Protein AF-A0A7X6VIM0-F1 (afdb_monomer)

Sequence (227 aa):
MAKSKYPDLKTALLSNIEVDPNTGCWNWQKSVVQNKGYGRLTFKKKEYHVHRLSYELFRGEIKDGLFVCHKCNNPRCCNPDHLYLGTHYDNMQDRKRSGGYDKNPKEKLNPAICKGIRELNKLGKSVKEINGITGFGKTTINRVLKNERYPDKNFVWKKSRADNLTENQVTKIRELHDAGHQNHEICRIMGIKARRVADILKNINYKDSDYDVTWIPEPGKSAARSK

Foldseek 3Di:
DDDWPDPDPVCQLQVQFDQDPVQRFGFGRDDADPPQRFDWDATPNDIDGSQQSLCCVPVNDDDPQWDWDACSPHRRGNDNVRTDTDHPVVVVVVCVVVVVPPPDVCVLDHLVLLVVLCVCVVVVDDLVVSCVVNVDDSVVSVCSLVCVPNRDPPDDDDDDPVPDDDPVLLVVLLVCVVVPDDLVVSCVVSVDDSVVSVCSLCCNPPHDPPRDNPDDDDPPCDPDPDD

Nearest PDB structures (foldseek):
  1u3e-assembly1_M  TM=5.014E-01  e=3.172E-03  Okubovirus SPO1
  1mdm-assembly1_A  TM=3.933E-01  e=1.927E-01  Homo sapiens
  3iuo-assembly1_B  TM=4.248E-01  e=7.157E-01  Porphyromonas gingivalis
  5yi3-assembly1_A  TM=4.467E-01  e=4.046E-01  Lactococcus lactis subsp. lactis Il1403
  5yhz-assembly1_A-2  TM=4.480E-01  e=1.067E+00  Lactococcus lactis subsp. lactis Il1403

pLDDT: mean 80.27, std 16.14, range [35.75, 97.5]

Secondary structure (DSSP, 8-state):
----SSSSHHHHHHTTEEE-TTT--EEE-S-B-TTT--BEEEETTEEEEHHHHHHHHHT----TT-EEEETT--TTB--GGGEEEE-HHHHHHHHHHTT-S-S-HHHHS-HHHHHHHHHHHHTT--HHHHHHHH---HHHHHHHHTT-SS--TT--PPPPTTT---HHHHHHHHHHHHTT--HHHHHHHHT--HHHHHHHHTTSSS--TT------PPTT-------

Solvent-accessible surface area (backbone atoms only — not comparable to full-atom values): 13988 Å² total; per-residue (Å²): 128,91,74,59,96,43,97,45,70,68,57,52,52,64,79,39,50,47,73,39,88,88,77,65,36,28,32,49,72,67,55,51,44,94,88,68,50,34,26,48,45,76,55,88,93,41,78,42,50,40,46,54,50,31,31,43,76,73,78,37,85,80,59,88,83,54,39,80,41,59,78,75,78,46,55,33,38,34,35,55,86,44,45,45,81,31,44,69,64,51,54,53,49,51,37,58,73,73,56,69,57,80,62,61,69,62,75,75,56,38,67,69,57,48,48,49,55,48,50,44,45,72,74,67,47,48,70,68,55,49,24,74,74,68,73,47,55,64,69,60,52,50,37,39,73,70,43,76,42,77,63,57,93,84,66,74,89,73,78,60,84,90,75,63,77,50,70,70,57,52,52,49,54,50,54,43,42,76,74,65,49,52,70,70,53,52,23,65,76,69,75,44,60,60,71,58,56,53,32,40,56,58,44,70,53,76,75,56,94,86,63,79,68,83,66,72,82,68,92,82,74,69,82,75,80,78,128

Structure (mmCIF, N/CA/C/O backbone):
data_AF-A0A7X6VIM0-F1
#
_entry.id   AF-A0A7X6VIM0-F1
#
loop_
_atom_site.group_PDB
_atom_site.id
_atom_site.type_symbol
_atom_site.label_atom_id
_atom_site.label_alt_id
_atom_site.label_comp_i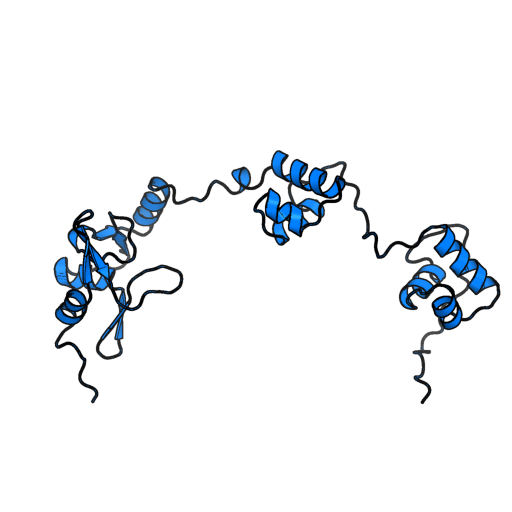d
_atom_site.label_asym_id
_atom_site.label_entity_id
_atom_site.label_seq_id
_atom_site.pdbx_PDB_ins_code
_atom_site.Cartn_x
_atom_site.Cartn_y
_atom_site.Cartn_z
_atom_site.occupancy
_atom_site.B_iso_or_equiv
_atom_site.auth_seq_id
_atom_site.auth_comp_id
_atom_site.auth_asym_id
_atom_site.auth_atom_id
_atom_site.pdbx_PDB_model_num
ATOM 1 N N . MET A 1 1 ? 1.754 -16.677 40.508 1.00 49.00 1 MET A N 1
ATOM 2 C CA . MET A 1 1 ? 0.988 -16.259 39.308 1.00 49.00 1 MET A CA 1
ATOM 3 C C . MET A 1 1 ? 1.097 -14.747 39.175 1.00 49.00 1 MET A C 1
ATOM 5 O O . MET A 1 1 ? 0.809 -14.067 40.151 1.00 49.00 1 MET A O 1
ATOM 9 N N . ALA A 1 2 ? 1.566 -14.211 38.043 1.00 54.97 2 ALA A N 1
ATOM 10 C CA . ALA A 1 2 ? 1.683 -12.760 37.871 1.00 54.97 2 ALA A CA 1
ATOM 11 C C . ALA A 1 2 ? 0.292 -12.113 37.989 1.00 54.97 2 ALA A C 1
ATOM 13 O O . ALA A 1 2 ? -0.599 -12.403 37.187 1.00 54.97 2 ALA A O 1
ATOM 14 N N . LYS A 1 3 ? 0.090 -11.295 39.027 1.00 61.38 3 LYS A N 1
ATOM 15 C CA . LYS A 1 3 ? -1.151 -10.540 39.221 1.00 61.38 3 LYS A CA 1
ATOM 16 C C . LYS A 1 3 ? -1.285 -9.548 38.060 1.00 61.38 3 LYS A C 1
ATOM 18 O O . LYS A 1 3 ? -0.318 -8.886 37.692 1.00 61.38 3 LYS A O 1
ATOM 23 N N . SER A 1 4 ? -2.467 -9.487 37.450 1.00 70.81 4 SER A N 1
ATOM 24 C CA . SER A 1 4 ? -2.778 -8.461 36.448 1.00 70.81 4 SER A CA 1
ATOM 25 C C . SER A 1 4 ? -2.575 -7.073 37.066 1.00 70.81 4 SER A C 1
ATOM 27 O O . SER A 1 4 ? -2.996 -6.858 38.199 1.00 70.81 4 SER A O 1
ATOM 29 N N . LYS A 1 5 ? -1.959 -6.137 36.327 1.00 82.62 5 LYS A N 1
ATOM 30 C CA . LYS A 1 5 ? -1.752 -4.740 36.766 1.00 82.62 5 LYS A CA 1
ATOM 31 C C . LYS A 1 5 ? -3.065 -4.044 37.149 1.00 82.62 5 LYS A C 1
ATOM 33 O O . LYS A 1 5 ? -3.062 -3.146 37.981 1.00 82.62 5 LYS A O 1
ATOM 38 N N . TYR A 1 6 ? -4.164 -4.454 36.524 1.00 88.06 6 T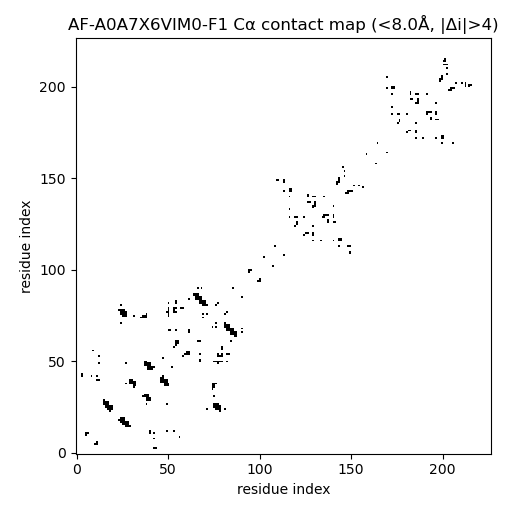YR A N 1
ATOM 39 C CA . TYR A 1 6 ? -5.496 -3.900 36.738 1.00 88.06 6 TYR A CA 1
ATOM 40 C C . TYR A 1 6 ? -6.415 -4.955 37.371 1.00 88.06 6 TYR A C 1
ATOM 42 O O . TYR A 1 6 ? -6.282 -6.138 37.021 1.00 88.06 6 TYR A O 1
ATOM 50 N N . PRO A 1 7 ? -7.343 -4.546 38.258 1.00 90.69 7 PRO A N 1
ATOM 51 C CA . PRO A 1 7 ? -8.269 -5.457 38.934 1.00 90.69 7 PRO A CA 1
ATOM 52 C C . PRO A 1 7 ? -9.251 -6.112 37.952 1.00 90.69 7 PRO A C 1
ATOM 54 O O . PRO A 1 7 ? -9.489 -7.319 38.024 1.00 90.69 7 PRO A O 1
ATOM 57 N N . ASP A 1 8 ? -9.733 -5.350 36.970 1.00 93.12 8 ASP A N 1
ATOM 58 C CA . ASP A 1 8 ? -10.668 -5.798 35.940 1.00 93.12 8 ASP A CA 1
ATOM 59 C C . ASP A 1 8 ? -10.410 -5.117 34.579 1.00 93.12 8 ASP A C 1
ATOM 61 O O . ASP A 1 8 ? -9.550 -4.239 34.436 1.00 93.12 8 ASP A O 1
ATOM 65 N N . LEU A 1 9 ? -11.143 -5.566 33.553 1.00 93.56 9 LEU A N 1
ATOM 66 C CA . LEU A 1 9 ? -11.038 -5.060 32.181 1.00 93.56 9 LEU A CA 1
ATOM 67 C C . LEU A 1 9 ? -11.507 -3.607 32.042 1.00 93.56 9 LEU A C 1
ATOM 69 O O . LEU A 1 9 ? -10.943 -2.870 31.234 1.00 93.56 9 LEU A O 1
ATOM 73 N N . LYS A 1 10 ? -12.508 -3.184 32.821 1.00 94.44 10 LYS A N 1
ATOM 74 C CA . LYS A 1 10 ? -13.059 -1.827 32.766 1.00 94.44 10 LYS A CA 1
ATOM 75 C C . LYS A 1 10 ? -12.051 -0.823 33.310 1.00 94.44 10 LYS A C 1
ATOM 77 O O . LYS A 1 10 ? -11.802 0.186 32.657 1.00 94.44 10 LYS A O 1
ATOM 82 N N . THR A 1 11 ? -11.396 -1.126 34.432 1.00 94.31 11 THR A N 1
ATOM 83 C CA . THR A 1 11 ? -10.273 -0.318 34.928 1.00 94.31 11 THR A CA 1
ATOM 84 C C . THR A 1 11 ? -9.118 -0.314 33.927 1.00 94.31 11 THR A C 1
ATOM 86 O O . THR A 1 11 ? -8.586 0.745 33.609 1.00 94.31 11 THR A O 1
ATOM 89 N N . ALA A 1 12 ? -8.754 -1.474 33.369 1.00 93.56 12 ALA A N 1
ATOM 90 C CA . ALA A 1 12 ? -7.679 -1.560 32.378 1.00 93.56 12 ALA A CA 1
ATOM 91 C C . ALA A 1 12 ? -7.945 -0.704 31.127 1.00 93.56 12 ALA A C 1
ATOM 93 O O . ALA A 1 12 ? -7.009 -0.133 30.567 1.00 93.56 12 ALA A O 1
ATOM 94 N N . LEU A 1 13 ? -9.204 -0.602 30.698 1.00 94.69 13 LEU A N 1
ATOM 95 C CA . LEU A 1 13 ? -9.628 0.258 29.601 1.00 94.69 13 LEU A CA 1
ATOM 96 C C . LEU A 1 13 ? -9.550 1.742 29.998 1.00 94.69 13 LEU A C 1
ATOM 98 O O . LEU A 1 13 ? -8.815 2.510 29.382 1.00 94.69 13 LEU A O 1
ATOM 102 N N . LEU A 1 14 ? -10.266 2.139 31.051 1.00 94.88 14 LEU A N 1
ATOM 103 C CA . LEU A 1 14 ? -10.436 3.548 31.424 1.00 94.88 14 LEU A CA 1
ATOM 104 C C . LEU A 1 14 ? -9.150 4.210 31.938 1.00 94.88 14 LEU A C 1
ATOM 106 O O . LEU A 1 14 ? -8.952 5.400 31.732 1.00 94.88 14 LEU A O 1
ATOM 110 N N . SER A 1 15 ? -8.230 3.462 32.552 1.00 95.31 15 SER A N 1
ATOM 111 C CA . SER A 1 15 ? -6.949 4.017 33.018 1.00 95.31 15 SER A CA 1
ATOM 112 C C . SER A 1 15 ? -5.949 4.326 31.896 1.00 95.31 15 SER A C 1
ATOM 114 O O . SER A 1 15 ? -4.833 4.756 32.178 1.00 95.31 15 SER A O 1
ATOM 116 N N . ASN A 1 16 ? -6.285 4.041 30.637 1.00 95.44 16 ASN A N 1
ATOM 117 C CA . ASN A 1 16 ? -5.369 4.146 29.501 1.00 95.44 16 ASN A CA 1
ATOM 118 C C . ASN A 1 16 ? -5.975 4.919 28.316 1.00 95.44 16 ASN A C 1
ATOM 120 O O . ASN A 1 16 ? -5.498 4.778 27.184 1.00 95.44 16 ASN A O 1
ATOM 124 N N . ILE A 1 17 ? -7.015 5.716 28.571 1.00 96.88 17 ILE A N 1
ATOM 125 C CA . ILE A 1 17 ? -7.613 6.614 27.583 1.00 96.88 17 ILE A CA 1
ATOM 126 C C . ILE A 1 17 ? -7.252 8.068 27.871 1.00 96.88 17 ILE A C 1
ATOM 128 O O . ILE A 1 17 ? -7.025 8.458 29.012 1.00 96.88 17 ILE A O 1
ATOM 132 N N . GLU A 1 18 ? -7.255 8.865 26.815 1.00 96.75 18 GLU A N 1
ATOM 133 C CA . GLU A 1 18 ? -7.238 10.323 26.867 1.00 96.75 18 GLU A CA 1
ATOM 134 C C . GLU A 1 18 ? -8.495 10.827 26.158 1.00 96.75 18 GLU A C 1
ATOM 136 O O . GLU A 1 18 ? -8.793 10.383 25.045 1.00 96.75 18 GLU A O 1
ATOM 141 N N . VAL A 1 19 ? -9.252 11.711 26.803 1.00 96.69 19 VAL A N 1
ATOM 142 C CA . VAL A 1 19 ? -10.472 12.272 26.215 1.00 96.69 19 VAL A CA 1
ATOM 143 C C . VAL A 1 19 ? -10.104 13.513 25.414 1.00 96.69 19 VAL A C 1
ATOM 145 O O . VAL A 1 19 ? -9.590 14.477 25.970 1.00 96.69 19 VAL A O 1
ATOM 148 N N . ASP A 1 20 ? -10.380 13.490 24.112 1.00 93.56 20 ASP A N 1
ATOM 149 C CA . ASP A 1 20 ? -10.242 14.665 23.253 1.00 93.56 20 ASP A CA 1
ATOM 150 C C . ASP A 1 20 ? -11.444 15.602 23.469 1.00 93.56 20 ASP A C 1
ATOM 152 O O . ASP A 1 20 ? -12.574 15.200 23.171 1.00 93.56 20 ASP A O 1
ATOM 156 N N . PRO A 1 21 ? -11.240 16.837 23.964 1.00 91.75 21 PRO A N 1
ATOM 157 C CA . PRO A 1 21 ? -12.330 17.762 24.264 1.00 91.75 21 PRO A CA 1
ATOM 158 C C . PRO A 1 21 ? -13.057 18.275 23.013 1.00 91.75 21 PRO A C 1
ATOM 160 O O . PRO A 1 21 ? -14.215 18.668 23.114 1.00 91.75 21 PRO A O 1
ATOM 163 N N . ASN A 1 22 ? -12.417 18.260 21.839 1.00 90.62 22 ASN A N 1
ATOM 164 C CA . ASN A 1 22 ? -13.021 18.768 20.606 1.00 90.62 22 ASN A CA 1
ATOM 165 C C . ASN A 1 22 ? -13.922 17.727 19.947 1.00 90.62 22 ASN A C 1
ATOM 167 O O . ASN A 1 22 ? -14.969 18.056 19.395 1.00 90.62 22 ASN A O 1
ATOM 171 N N . THR A 1 23 ? -13.494 16.464 19.970 1.00 91.94 23 THR A N 1
ATOM 172 C CA . THR A 1 23 ? -14.216 15.383 19.290 1.00 91.94 23 THR A CA 1
ATOM 173 C C . THR A 1 23 ? -15.036 14.520 20.237 1.00 91.94 23 THR A C 1
ATOM 175 O O . THR A 1 23 ? -15.902 13.794 19.764 1.00 91.94 23 THR A O 1
ATOM 178 N N . GLY A 1 24 ? -14.754 14.535 21.543 1.00 94.31 24 GLY A N 1
ATOM 179 C CA . GLY A 1 24 ? -15.308 13.599 22.526 1.00 94.31 24 GLY A CA 1
ATOM 180 C C . GLY A 1 24 ? -14.722 12.183 22.427 1.00 94.31 24 GLY A C 1
ATOM 181 O O . GLY A 1 24 ? -15.216 11.255 23.072 1.00 94.31 24 GLY A O 1
ATOM 182 N N . CYS A 1 25 ? -13.694 11.959 21.599 1.00 95.31 25 CYS A N 1
ATOM 183 C CA . CYS A 1 25 ? -13.092 10.637 21.440 1.00 95.31 25 CYS A CA 1
ATOM 184 C C . CYS A 1 25 ? -12.347 10.206 22.704 1.00 95.31 25 CYS A C 1
ATOM 186 O O . CYS A 1 25 ? -11.562 10.963 23.264 1.00 95.31 25 CYS A O 1
ATOM 188 N N . TRP A 1 26 ? -12.523 8.945 23.100 1.00 97.50 26 TRP A N 1
ATOM 189 C CA . TRP A 1 26 ? -11.693 8.310 24.126 1.00 97.50 26 TRP A CA 1
ATOM 190 C C . TRP A 1 26 ? -10.527 7.616 23.433 1.00 97.50 26 TRP A C 1
ATOM 192 O O . TRP A 1 26 ? -10.650 6.475 22.977 1.00 97.50 26 TRP A O 1
ATOM 202 N N . ASN A 1 27 ? -9.421 8.333 23.276 1.00 96.31 27 ASN A N 1
ATOM 203 C CA . ASN A 1 27 ? -8.256 7.888 22.526 1.00 96.31 27 ASN A CA 1
ATOM 204 C C . ASN A 1 27 ? -7.411 6.921 23.351 1.00 96.31 27 ASN A C 1
ATOM 206 O O . ASN A 1 27 ? -6.880 7.283 24.398 1.00 96.31 27 ASN A O 1
ATOM 210 N N . TRP A 1 28 ? -7.257 5.693 22.857 1.00 97.12 28 TRP A N 1
ATOM 211 C CA . TRP A 1 28 ? -6.388 4.688 23.462 1.00 97.12 28 TRP A CA 1
ATOM 212 C C . TRP A 1 28 ? -4.907 5.087 23.402 1.00 97.12 28 TRP A C 1
ATOM 214 O O . TRP A 1 28 ? -4.380 5.343 22.319 1.00 97.12 28 TRP A O 1
ATOM 224 N N . GLN A 1 29 ? -4.227 5.053 24.553 1.00 95.75 29 GLN A N 1
ATOM 225 C CA . GLN A 1 29 ? -2.847 5.540 24.720 1.00 95.75 29 GLN A CA 1
ATOM 226 C C . GLN A 1 29 ? -1.780 4.436 24.768 1.00 95.75 29 GLN A C 1
ATOM 228 O O . GLN A 1 29 ? -0.599 4.709 24.992 1.00 95.75 29 GLN A O 1
ATOM 233 N N . LYS A 1 30 ? -2.167 3.163 24.624 1.00 93.38 30 LYS A N 1
ATOM 234 C CA . LYS A 1 30 ? -1.230 2.025 24.663 1.00 93.38 30 LYS A CA 1
ATOM 235 C C . LYS A 1 30 ? -1.064 1.398 23.281 1.00 93.38 30 LYS A C 1
ATOM 237 O O . LYS A 1 30 ? -1.177 2.069 22.259 1.00 93.38 30 LYS A O 1
ATOM 242 N N . SER A 1 31 ? -0.713 0.115 23.243 1.00 92.56 31 SER A N 1
ATOM 243 C CA . SER A 1 31 ? -0.369 -0.585 22.012 1.00 92.56 31 SER A CA 1
ATOM 244 C C . SER A 1 31 ? -1.515 -0.567 20.998 1.00 92.56 31 SER A C 1
ATOM 246 O O . SER A 1 31 ? -2.698 -0.650 21.338 1.00 92.56 31 SER A O 1
ATOM 248 N N . VAL A 1 32 ? -1.137 -0.473 19.726 1.00 93.06 32 VAL A N 1
ATOM 249 C CA . VAL A 1 32 ? -2.039 -0.496 18.571 1.00 93.06 32 VAL A CA 1
ATOM 250 C C . VAL A 1 32 ? -1.593 -1.567 17.576 1.00 93.06 32 VAL A C 1
ATOM 252 O O . VAL A 1 32 ? -0.436 -1.990 17.568 1.00 93.06 32 VAL A O 1
ATOM 255 N N . VAL A 1 33 ? -2.502 -2.019 16.714 1.00 90.25 33 VAL A N 1
ATOM 256 C CA . VAL A 1 33 ? -2.164 -2.872 15.565 1.00 90.25 33 VAL A CA 1
ATOM 257 C C . VAL A 1 33 ? -1.339 -2.049 14.566 1.00 90.25 33 VAL A C 1
ATOM 259 O O . VAL A 1 33 ? -1.866 -1.090 13.999 1.00 90.25 33 VAL A O 1
ATOM 262 N N . GLN A 1 34 ? -0.083 -2.446 14.313 1.00 74.50 34 GLN A N 1
ATOM 263 C CA . GLN A 1 34 ? 0.912 -1.682 13.531 1.00 74.50 34 GLN A CA 1
ATOM 264 C C . GLN A 1 34 ? 0.420 -1.186 12.155 1.00 74.50 34 GLN A C 1
ATOM 266 O O . GLN A 1 34 ? 0.828 -0.116 11.727 1.00 74.50 34 GLN A O 1
ATOM 271 N N . ASN A 1 35 ? -0.509 -1.897 11.504 1.00 75.12 35 ASN A N 1
ATOM 272 C CA . ASN A 1 35 ? -0.988 -1.558 10.153 1.00 75.12 35 ASN A CA 1
ATOM 273 C C . ASN A 1 35 ? -2.423 -1.017 10.091 1.00 75.12 35 ASN A C 1
ATOM 275 O O . ASN A 1 35 ? -2.905 -0.689 9.011 1.00 75.12 35 ASN A O 1
ATOM 279 N N . LYS A 1 36 ? -3.145 -0.989 11.215 1.00 80.31 36 LYS A N 1
ATOM 280 C CA . LYS A 1 36 ? -4.571 -0.612 11.236 1.00 80.31 36 LYS A CA 1
ATOM 281 C C . LYS A 1 36 ? -4.907 0.470 12.261 1.00 80.31 36 LYS A C 1
ATOM 283 O O . LYS A 1 36 ? -6.008 1.001 12.238 1.00 80.31 36 LYS A O 1
ATOM 288 N N . GLY A 1 37 ? -4.000 0.768 13.193 1.00 87.44 37 GLY A N 1
ATOM 289 C CA . GLY A 1 37 ? -4.203 1.796 14.217 1.00 87.44 37 GLY A CA 1
ATOM 290 C C . GLY A 1 37 ? -5.174 1.417 15.342 1.00 87.44 37 GLY A C 1
ATOM 291 O O . GLY A 1 37 ? -5.268 2.160 16.315 1.00 87.44 37 GLY A O 1
ATOM 292 N N . TYR A 1 38 ? -5.853 0.265 15.262 1.00 90.50 38 TYR A N 1
ATOM 293 C CA . TYR A 1 38 ? -6.771 -0.195 16.308 1.00 90.50 38 TYR A CA 1
ATOM 294 C C . TYR A 1 38 ? -6.047 -0.471 17.626 1.00 90.50 38 TYR A C 1
ATOM 296 O O . TYR A 1 38 ? -5.059 -1.210 17.648 1.00 90.50 38 TYR A O 1
ATOM 304 N N . GLY A 1 39 ? -6.582 0.067 18.724 1.00 92.69 39 GLY A N 1
ATOM 305 C CA . GLY A 1 39 ? -6.086 -0.195 20.075 1.00 92.69 39 GLY A CA 1
ATOM 306 C C . GLY A 1 39 ? -6.149 -1.677 20.457 1.00 92.69 39 GLY A C 1
ATOM 307 O O . GLY A 1 39 ? -7.110 -2.382 20.123 1.00 92.69 39 GLY A O 1
ATOM 308 N N . ARG A 1 40 ? -5.124 -2.140 21.179 1.00 94.88 40 ARG A N 1
ATOM 309 C CA . ARG A 1 40 ? -5.013 -3.489 21.750 1.00 94.88 40 ARG A CA 1
ATOM 310 C C . ARG A 1 40 ? -4.798 -3.398 23.258 1.00 94.88 40 ARG A C 1
ATOM 312 O O . ARG A 1 40 ? -4.019 -2.573 23.731 1.00 94.88 40 ARG A O 1
ATOM 319 N N . LEU A 1 41 ? -5.455 -4.287 23.994 1.00 93.94 41 LEU A N 1
ATOM 320 C CA . LEU A 1 41 ? -5.266 -4.477 25.428 1.00 93.94 41 LEU A CA 1
ATOM 321 C C . LEU A 1 41 ? -5.017 -5.958 25.708 1.00 93.94 41 LEU A C 1
ATOM 323 O O . LEU A 1 41 ? -5.821 -6.805 25.328 1.00 93.94 41 LEU A O 1
ATOM 327 N N . THR A 1 42 ? -3.939 -6.266 26.423 1.00 93.31 42 THR A N 1
ATOM 328 C CA . THR A 1 42 ? -3.679 -7.617 26.929 1.00 93.31 42 THR A CA 1
ATOM 329 C C . THR A 1 42 ? -4.012 -7.670 28.414 1.00 93.31 42 THR A C 1
ATOM 331 O O . THR A 1 42 ? -3.413 -6.954 29.213 1.00 93.31 42 THR A O 1
ATOM 334 N N . PHE A 1 43 ? -4.945 -8.537 28.799 1.00 91.19 43 PHE A N 1
ATOM 335 C CA . PHE A 1 43 ? -5.384 -8.724 30.180 1.00 91.19 43 PHE A CA 1
ATOM 336 C C . PHE A 1 43 ? -5.451 -10.218 30.504 1.00 91.19 43 PHE A C 1
ATOM 338 O O . PHE A 1 43 ? -6.058 -10.991 29.765 1.00 91.19 43 PHE A O 1
ATOM 345 N N . LYS A 1 44 ? -4.796 -10.646 31.594 1.00 89.19 44 LYS A N 1
ATOM 346 C CA . LYS A 1 44 ? -4.686 -12.066 32.002 1.00 89.19 44 LYS A CA 1
ATOM 347 C C . LYS A 1 44 ? -4.298 -13.008 30.840 1.00 89.19 44 LYS A C 1
ATOM 349 O O . LYS A 1 44 ? -4.899 -14.060 30.661 1.00 89.19 44 LYS A O 1
ATOM 354 N N . LYS A 1 45 ? -3.282 -12.620 30.054 1.00 88.00 45 LYS A N 1
ATOM 355 C CA . LYS A 1 45 ? -2.772 -13.332 28.856 1.00 88.00 45 LYS A CA 1
ATOM 356 C C . LYS A 1 45 ? -3.741 -13.432 27.665 1.00 88.00 45 LYS A C 1
ATOM 358 O O . LYS A 1 45 ? -3.379 -14.039 26.665 1.00 88.00 45 LYS A O 1
ATOM 363 N N . LYS A 1 46 ? -4.925 -12.819 27.730 1.00 91.44 46 LYS A N 1
ATOM 364 C CA . LYS A 1 46 ? -5.850 -12.709 26.597 1.00 91.44 46 LYS A CA 1
ATOM 365 C C . LYS A 1 46 ? -5.774 -11.313 25.993 1.00 91.44 46 LYS A C 1
ATOM 367 O O . LYS A 1 46 ? -5.654 -10.323 26.713 1.00 91.44 46 LYS A O 1
ATOM 372 N N . GLU A 1 47 ? -5.815 -11.251 24.673 1.00 92.38 47 GLU A N 1
ATOM 373 C CA . GLU A 1 47 ? -5.806 -10.002 23.924 1.00 92.38 47 GLU A CA 1
ATOM 374 C C . GLU A 1 47 ? -7.224 -9.578 23.541 1.00 92.38 47 GLU A C 1
ATOM 376 O O . GLU A 1 47 ? -8.054 -10.406 23.166 1.00 92.38 47 GLU A O 1
ATOM 381 N N . TYR A 1 48 ? -7.473 -8.275 23.616 1.00 94.00 48 TYR A N 1
ATOM 382 C CA . TYR A 1 48 ? -8.739 -7.641 23.295 1.00 94.00 48 TYR A CA 1
ATOM 383 C C . TYR A 1 48 ? -8.513 -6.454 22.359 1.00 94.00 48 TYR A C 1
ATOM 385 O O . TYR A 1 48 ? -7.597 -5.647 22.553 1.00 94.00 48 TYR A O 1
ATOM 393 N N . HIS A 1 49 ? -9.390 -6.310 21.366 1.00 94.75 49 HIS A N 1
ATOM 394 C CA . HIS A 1 49 ? -9.515 -5.064 20.619 1.00 94.75 49 HIS A CA 1
ATOM 395 C C . HIS A 1 49 ? -10.295 -4.053 21.453 1.00 94.75 49 HIS A C 1
ATOM 397 O O . HIS A 1 49 ? -11.422 -4.315 21.861 1.00 94.75 49 HIS A O 1
ATOM 403 N N . VAL A 1 50 ? -9.696 -2.888 21.680 1.00 96.12 50 VAL A N 1
ATOM 404 C CA . VAL A 1 50 ? -10.169 -1.911 22.674 1.00 96.12 50 VAL A CA 1
ATOM 405 C C . VAL A 1 50 ? -11.571 -1.386 22.344 1.00 96.12 50 VAL A C 1
ATOM 407 O O . VAL A 1 50 ? -12.403 -1.266 23.235 1.00 96.12 50 VAL A O 1
ATOM 410 N N . HIS A 1 51 ? -11.873 -1.137 21.066 1.00 94.62 51 HIS A N 1
ATOM 411 C CA . HIS A 1 51 ? -13.204 -0.686 20.642 1.00 94.62 51 HIS A CA 1
ATOM 412 C C . HIS A 1 51 ? -14.281 -1.764 20.858 1.00 94.62 51 HIS A C 1
ATOM 414 O O . HIS A 1 51 ? -15.355 -1.453 21.360 1.00 94.62 51 HIS A O 1
ATOM 420 N N . ARG A 1 52 ? -13.987 -3.039 20.557 1.00 95.69 52 ARG A N 1
ATOM 421 C CA . ARG A 1 52 ? -14.915 -4.153 20.820 1.00 95.69 52 ARG A CA 1
ATOM 422 C C . ARG A 1 52 ? -15.146 -4.354 22.311 1.00 95.69 52 ARG A C 1
ATOM 424 O O . ARG A 1 52 ? -16.291 -4.406 22.734 1.00 95.69 52 ARG A O 1
ATOM 431 N N . LEU A 1 53 ? -14.066 -4.364 23.091 1.00 95.62 53 LEU A N 1
ATOM 432 C CA . LEU A 1 53 ? -14.145 -4.473 24.544 1.00 95.62 53 LEU A CA 1
ATOM 433 C C . LEU A 1 53 ? -14.972 -3.332 25.152 1.00 95.62 53 LEU A C 1
ATOM 435 O O . LEU A 1 53 ? -15.782 -3.570 26.037 1.00 95.62 53 LEU A O 1
ATOM 439 N N . SER A 1 54 ? -14.787 -2.097 24.679 1.00 96.75 54 SER A N 1
ATOM 440 C CA . SER A 1 54 ? -15.588 -0.963 25.147 1.00 96.75 54 SER A CA 1
ATOM 441 C C . SER A 1 54 ? -17.074 -1.153 24.835 1.00 96.75 54 SER A C 1
ATOM 443 O O . SER A 1 54 ? -17.919 -0.960 25.706 1.00 96.75 54 SER A O 1
ATOM 445 N N . TYR A 1 55 ? -17.407 -1.613 23.627 1.00 96.56 55 TYR A N 1
ATOM 446 C CA . TYR A 1 55 ? -18.794 -1.925 23.290 1.00 96.56 55 TYR A CA 1
ATOM 447 C C . TYR A 1 55 ? -19.378 -2.987 24.236 1.00 96.56 55 TYR A C 1
ATOM 449 O O . TYR A 1 55 ? -20.423 -2.756 24.834 1.00 96.56 55 TYR A O 1
ATOM 457 N N . GLU A 1 56 ? -18.667 -4.091 24.462 1.00 95.56 56 GLU A N 1
ATOM 458 C CA . GLU A 1 56 ? -19.105 -5.161 25.371 1.00 95.56 56 GLU A CA 1
ATOM 459 C C . GLU A 1 56 ? -19.314 -4.675 26.812 1.00 95.56 56 GLU A C 1
ATOM 461 O O . GLU A 1 56 ? -20.306 -5.024 27.447 1.00 95.56 56 GLU A O 1
ATOM 466 N N . LEU A 1 57 ? -18.410 -3.831 27.323 1.00 95.31 57 LEU A N 1
ATOM 467 C CA . LEU A 1 57 ? -18.457 -3.336 28.702 1.00 95.31 57 LEU A CA 1
ATOM 468 C C . LEU A 1 57 ? -19.545 -2.281 28.956 1.00 95.31 57 LEU A C 1
ATOM 470 O O . LEU A 1 57 ? -20.001 -2.164 30.093 1.00 95.31 57 LEU A O 1
ATOM 474 N N . PHE A 1 58 ? -19.916 -1.482 27.949 1.00 95.75 58 PHE A N 1
ATOM 475 C CA . PHE A 1 58 ? -20.813 -0.326 28.126 1.00 95.75 58 PHE A CA 1
ATOM 476 C C . PHE A 1 58 ? -22.143 -0.428 27.370 1.00 95.75 58 PHE A C 1
ATOM 478 O O . PHE A 1 58 ? -23.114 0.206 27.773 1.00 95.75 58 PHE A O 1
ATOM 485 N N . ARG A 1 59 ? -22.198 -1.183 26.268 1.00 93.19 59 ARG A N 1
ATOM 486 C CA . ARG A 1 59 ? -23.389 -1.350 25.416 1.00 93.19 59 ARG A CA 1
ATOM 487 C C . ARG A 1 59 ? -23.956 -2.770 25.462 1.00 93.19 59 ARG A C 1
ATOM 489 O O . ARG A 1 59 ? -25.139 -2.937 25.183 1.00 93.19 59 ARG A O 1
ATOM 496 N N . GLY A 1 60 ? -23.148 -3.756 25.851 1.00 91.69 60 GLY A N 1
ATOM 497 C CA . GLY A 1 60 ? -23.555 -5.152 25.990 1.00 91.69 60 GLY A CA 1
ATOM 498 C C . GLY A 1 60 ? -23.057 -6.041 24.852 1.00 91.69 60 GLY A C 1
ATOM 499 O O . GLY A 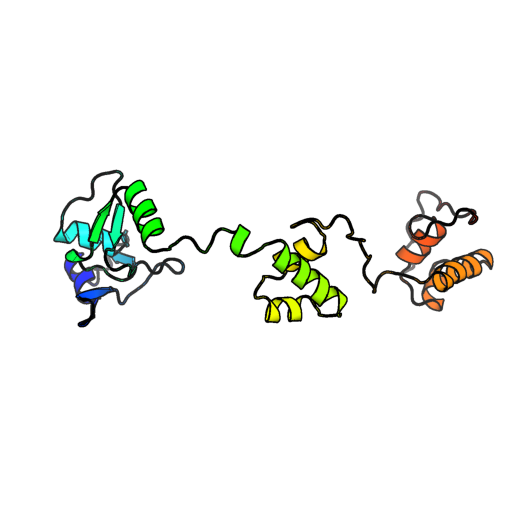1 60 ? -22.129 -5.697 24.124 1.00 91.69 60 GLY A O 1
ATOM 500 N N . GLU A 1 61 ? -23.655 -7.221 24.730 1.00 91.88 61 GLU A N 1
ATOM 501 C CA . GLU A 1 61 ? -23.161 -8.300 23.873 1.00 91.88 61 GLU A CA 1
ATOM 502 C C . GLU A 1 61 ? -23.091 -7.929 22.378 1.00 91.88 61 GLU A C 1
ATOM 504 O O . GLU A 1 61 ? -23.995 -7.311 21.810 1.00 91.88 61 GLU A O 1
ATOM 509 N N . ILE A 1 62 ? -22.012 -8.362 21.721 1.00 92.06 62 ILE A N 1
ATOM 510 C CA . ILE A 1 62 ? -21.846 -8.287 20.269 1.00 92.06 62 ILE A CA 1
ATOM 511 C C . ILE A 1 62 ? -22.402 -9.583 19.673 1.00 92.06 62 ILE A C 1
ATOM 513 O O . ILE A 1 62 ? -21.758 -10.624 19.768 1.00 92.06 62 ILE A O 1
ATOM 517 N N . LYS A 1 63 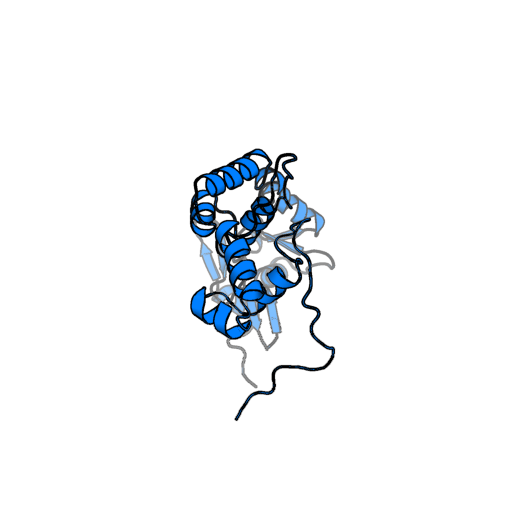? -23.577 -9.521 19.036 1.00 88.56 63 LYS A N 1
ATOM 518 C CA . LYS A 1 63 ? -24.159 -10.688 18.352 1.00 88.56 63 LYS A CA 1
ATOM 519 C C . LYS A 1 63 ? -23.254 -11.186 17.220 1.00 88.56 63 LYS A C 1
ATOM 521 O O . LYS A 1 63 ? -22.588 -10.392 16.546 1.00 88.56 63 LYS A O 1
ATOM 526 N N . ASP A 1 64 ? -23.296 -12.491 16.973 1.00 84.38 64 ASP A N 1
ATOM 527 C CA . ASP A 1 64 ? -22.534 -13.124 15.899 1.00 84.38 64 ASP A CA 1
ATOM 528 C C . ASP A 1 64 ? -22.818 -12.490 14.530 1.00 84.38 64 ASP A C 1
ATOM 530 O O . ASP A 1 64 ? -23.942 -12.117 14.194 1.00 84.38 64 ASP A O 1
ATOM 534 N N . GLY A 1 65 ? -21.758 -12.339 13.733 1.00 82.25 65 GLY A N 1
ATOM 535 C CA . GLY A 1 65 ? -21.819 -11.709 12.411 1.00 82.25 65 GLY A CA 1
ATOM 536 C C . GLY A 1 65 ? -21.822 -10.174 12.414 1.00 82.25 65 GLY A C 1
ATOM 537 O O . GLY A 1 65 ? -21.734 -9.580 11.336 1.00 82.25 65 GLY A O 1
ATOM 538 N N . LEU A 1 66 ? -21.860 -9.522 13.585 1.00 88.50 66 LEU A N 1
ATOM 539 C CA . LEU A 1 66 ? -21.792 -8.062 13.696 1.00 88.50 66 LEU A CA 1
ATOM 540 C C . LEU A 1 66 ? -20.375 -7.546 13.991 1.00 88.50 66 LEU A C 1
ATOM 542 O O . LEU A 1 66 ? -19.555 -8.141 14.703 1.00 88.50 66 LEU A O 1
ATOM 546 N N . PHE A 1 67 ? -20.089 -6.377 13.431 1.00 88.88 67 PHE A N 1
ATOM 547 C CA . PHE A 1 67 ? -18.846 -5.640 13.599 1.00 88.88 67 PHE A CA 1
ATOM 548 C C . PHE A 1 67 ? -19.103 -4.400 14.447 1.00 88.88 67 PHE A C 1
ATOM 550 O O . PHE A 1 67 ? -20.154 -3.777 14.345 1.00 88.88 67 PHE A O 1
ATOM 557 N N . VAL A 1 68 ? -18.127 -4.034 15.277 1.00 91.81 68 VAL A N 1
ATOM 558 C CA . VAL A 1 68 ? -18.165 -2.774 16.022 1.00 91.81 68 VAL A CA 1
ATOM 559 C C . VAL A 1 68 ? -17.485 -1.718 15.161 1.00 91.81 68 VAL A C 1
ATOM 561 O O . VAL A 1 68 ? -16.278 -1.793 14.930 1.00 91.81 68 VAL A O 1
ATOM 564 N N . CYS A 1 69 ? -18.272 -0.766 14.675 1.00 89.81 69 CYS A N 1
ATOM 565 C CA . CYS A 1 69 ? -17.858 0.283 13.751 1.00 89.81 69 CYS A CA 1
ATOM 566 C C . CYS A 1 69 ? -17.767 1.641 14.459 1.00 89.81 69 CYS A C 1
ATOM 568 O O . CYS A 1 69 ? -18.440 1.883 15.463 1.00 89.81 69 CYS A O 1
ATOM 570 N N . HIS A 1 70 ? -16.929 2.536 13.929 1.00 90.56 70 HIS A N 1
ATOM 571 C CA . HIS A 1 70 ? -16.692 3.875 14.474 1.00 90.56 70 HIS A CA 1
ATOM 572 C C . HIS A 1 70 ? -17.476 4.933 13.699 1.00 90.56 70 HIS A C 1
ATOM 574 O O . HIS A 1 70 ? -17.253 5.103 12.508 1.00 90.56 70 HIS A O 1
ATOM 580 N N . LYS A 1 71 ? -18.297 5.736 14.384 1.00 88.00 71 LYS A N 1
ATOM 581 C CA . LYS A 1 71 ? -18.943 6.929 13.794 1.00 88.00 71 LYS A CA 1
ATOM 582 C C . LYS A 1 71 ? -17.943 8.058 13.519 1.00 88.00 71 LYS A C 1
ATOM 584 O O . LYS A 1 71 ? -18.124 8.853 12.608 1.00 88.00 71 LYS A O 1
ATOM 589 N N . CYS A 1 72 ? -16.883 8.128 14.326 1.00 86.19 72 CYS A N 1
ATOM 590 C CA . CYS A 1 72 ? -15.871 9.189 14.294 1.00 86.19 72 CYS A CA 1
ATOM 591 C C . CYS A 1 72 ? -14.706 8.922 13.324 1.00 86.19 72 CYS A C 1
ATOM 593 O O . CYS A 1 72 ? -13.808 9.751 13.225 1.00 86.19 72 CYS A O 1
ATOM 595 N N . ASN A 1 73 ? -14.670 7.759 12.656 1.00 83.69 73 ASN A N 1
ATOM 596 C CA . ASN A 1 73 ? -13.561 7.332 11.786 1.00 83.69 73 ASN A CA 1
ATOM 597 C C . ASN A 1 73 ? -12.159 7.384 12.437 1.00 83.69 73 ASN A C 1
ATOM 599 O O . ASN A 1 73 ? -11.149 7.462 11.742 1.00 83.69 73 ASN A O 1
ATOM 603 N N . ASN A 1 74 ? -12.081 7.299 13.769 1.00 88.25 74 ASN A N 1
ATOM 604 C CA . ASN A 1 74 ? -10.832 7.276 14.527 1.00 88.25 74 ASN A CA 1
ATOM 605 C C . ASN A 1 74 ? -10.579 5.864 15.103 1.00 88.25 74 ASN A C 1
ATOM 607 O O . ASN A 1 74 ? -11.211 5.496 16.096 1.00 88.25 74 ASN A O 1
ATOM 611 N N . PRO A 1 75 ? -9.628 5.078 14.555 1.00 90.62 75 PRO A N 1
ATOM 612 C CA . PRO A 1 75 ? -9.359 3.703 14.994 1.00 90.62 75 PRO A CA 1
ATOM 613 C C . PRO A 1 75 ? -8.901 3.556 16.453 1.00 90.62 75 PRO A C 1
ATOM 615 O O . PRO A 1 75 ? -9.010 2.466 17.024 1.00 90.62 75 PRO A O 1
ATOM 618 N N . ARG A 1 76 ? -8.363 4.626 17.059 1.00 93.69 76 ARG A N 1
ATOM 619 C CA . ARG A 1 76 ? -7.937 4.640 18.469 1.00 93.69 76 ARG A CA 1
ATOM 620 C C . ARG A 1 76 ? -9.075 4.960 19.428 1.00 93.69 76 ARG A C 1
ATOM 622 O O . ARG A 1 76 ? -8.919 4.735 20.626 1.00 93.69 76 ARG A O 1
ATOM 629 N N . CYS A 1 77 ? -10.193 5.475 18.923 1.00 96.31 77 CYS A N 1
ATOM 630 C CA . CYS A 1 77 ? -11.332 5.822 19.748 1.00 96.31 77 CYS A CA 1
ATOM 631 C C . CYS A 1 77 ? -12.002 4.557 20.300 1.00 96.31 77 CYS A C 1
ATOM 633 O O . CYS A 1 77 ? -12.245 3.584 19.582 1.00 96.31 77 CYS A O 1
ATOM 635 N N . CYS A 1 78 ? -12.317 4.585 21.588 1.00 96.38 78 CYS A N 1
ATOM 636 C CA . CYS A 1 78 ? -13.086 3.552 22.270 1.00 96.38 78 CYS A CA 1
ATOM 637 C C . CYS A 1 78 ? -14.269 4.127 23.055 1.00 96.38 78 CYS A C 1
ATOM 639 O O . CYS A 1 78 ? -14.789 3.457 23.938 1.00 96.38 78 CYS A O 1
ATOM 641 N N . ASN A 1 79 ? -14.711 5.348 22.741 1.00 97.06 79 ASN A N 1
ATOM 642 C CA . ASN A 1 79 ? -15.906 5.920 23.353 1.00 97.06 79 ASN A CA 1
ATOM 643 C C . ASN A 1 79 ? -17.142 5.111 22.902 1.00 97.06 79 ASN A C 1
ATOM 645 O O . ASN A 1 79 ? -17.403 5.082 21.697 1.00 97.06 79 ASN A O 1
ATOM 649 N N . PRO A 1 80 ? -17.913 4.484 23.812 1.00 95.69 80 PRO A N 1
ATOM 650 C CA . PRO A 1 80 ? -19.074 3.666 23.457 1.00 95.69 80 PRO A CA 1
ATOM 651 C C . PRO A 1 80 ? -20.182 4.423 22.711 1.00 95.69 80 PRO A C 1
ATOM 653 O O . PRO A 1 80 ? -20.973 3.789 22.014 1.00 95.69 80 PRO A O 1
ATOM 656 N N . ASP A 1 81 ? -20.244 5.753 22.797 1.00 95.12 81 ASP A N 1
ATOM 657 C CA . ASP A 1 81 ? -21.211 6.574 22.052 1.00 95.12 81 ASP A CA 1
ATOM 658 C C . ASP A 1 81 ? -20.814 6.765 20.584 1.00 95.12 81 ASP A C 1
ATOM 660 O O . ASP A 1 81 ? -21.664 6.933 19.696 1.00 95.12 81 ASP A O 1
ATOM 664 N N . HIS A 1 82 ? -19.513 6.659 20.308 1.00 93.69 82 HIS A N 1
ATOM 665 C CA . HIS A 1 82 ? -18.942 6.712 18.965 1.00 93.69 82 HIS A CA 1
ATOM 666 C C . HIS A 1 82 ? -18.900 5.339 18.289 1.00 93.69 82 HIS A C 1
ATOM 668 O O . HIS A 1 82 ? -18.400 5.239 17.166 1.00 93.69 82 HIS A O 1
ATOM 674 N N . LEU A 1 83 ? -19.414 4.297 18.946 1.00 94.06 83 LEU A N 1
ATOM 675 C CA . LEU A 1 83 ? -19.449 2.932 18.439 1.00 94.06 83 LEU A CA 1
ATOM 676 C C . LEU A 1 83 ? -20.881 2.495 18.113 1.00 94.06 83 LEU A C 1
ATOM 678 O O . LEU A 1 83 ? -21.846 2.923 18.745 1.00 94.06 83 LEU A O 1
ATOM 682 N N . TYR A 1 84 ? -21.020 1.632 17.114 1.00 92.12 84 TYR A N 1
ATOM 683 C CA . TYR A 1 84 ? -22.284 0.988 16.752 1.00 92.12 84 TYR A CA 1
ATOM 684 C C . TYR A 1 84 ? -22.023 -0.411 16.200 1.00 92.12 84 TYR A C 1
ATOM 686 O O . TYR A 1 84 ? -20.916 -0.707 15.745 1.00 92.12 84 TYR A O 1
ATOM 694 N N . LEU A 1 85 ? -23.041 -1.271 16.251 1.00 92.69 85 LEU A N 1
ATOM 695 C CA . LEU A 1 85 ? -23.005 -2.560 15.572 1.00 92.69 85 LEU A CA 1
ATOM 696 C C . LEU A 1 85 ? -23.459 -2.372 14.131 1.00 92.69 85 LEU A C 1
ATOM 698 O O . LEU A 1 85 ? -24.551 -1.866 13.887 1.00 92.69 85 LEU A O 1
ATOM 702 N N . GLY A 1 86 ? -22.614 -2.782 13.196 1.00 86.06 86 GLY A N 1
ATOM 703 C CA . GLY A 1 86 ? -22.921 -2.821 11.775 1.00 86.06 86 GLY A CA 1
ATOM 704 C C . GLY A 1 86 ? -22.697 -4.218 11.221 1.00 86.06 86 GLY A C 1
ATOM 705 O O . GLY A 1 86 ? -21.894 -5.000 11.740 1.00 86.06 86 GLY A O 1
ATOM 706 N N . THR A 1 87 ? -23.391 -4.544 10.141 1.00 82.19 87 THR A N 1
ATOM 707 C CA . THR A 1 87 ? -23.035 -5.717 9.346 1.00 82.19 87 THR A CA 1
ATOM 708 C C . THR A 1 87 ? -21.755 -5.441 8.553 1.00 82.19 87 THR A C 1
ATOM 710 O O . THR A 1 87 ? -21.329 -4.296 8.372 1.00 82.19 87 THR A O 1
ATOM 713 N N . HIS A 1 88 ? -21.135 -6.495 8.017 1.00 72.69 88 HIS A N 1
ATOM 714 C CA . HIS A 1 88 ? -20.041 -6.326 7.057 1.00 72.69 88 HIS A CA 1
ATOM 715 C C . HIS A 1 88 ? -20.465 -5.447 5.864 1.00 72.69 88 HIS A C 1
ATOM 717 O O . HIS A 1 88 ? -19.669 -4.653 5.365 1.00 72.69 88 HIS A O 1
ATOM 723 N N . TYR A 1 89 ? -21.727 -5.567 5.435 1.00 73.56 89 TYR A N 1
ATOM 724 C CA . TYR A 1 89 ? -22.302 -4.755 4.368 1.00 73.56 89 TYR A CA 1
ATOM 725 C C . TYR A 1 89 ? -22.373 -3.275 4.759 1.00 73.56 89 TYR A C 1
ATOM 727 O O . TYR A 1 89 ? -21.907 -2.435 3.992 1.00 73.56 89 TYR A O 1
ATOM 735 N N . ASP A 1 90 ? -22.845 -2.955 5.965 1.00 69.88 90 ASP A N 1
ATOM 736 C CA . ASP A 1 90 ? -22.935 -1.569 6.449 1.00 69.88 90 ASP A CA 1
ATOM 737 C C . ASP A 1 90 ? -21.551 -0.925 6.552 1.00 69.88 90 ASP A C 1
ATOM 739 O O . ASP A 1 90 ? -21.333 0.165 6.030 1.00 69.88 90 ASP A O 1
ATOM 743 N N . ASN A 1 91 ? -20.568 -1.649 7.097 1.00 68.25 91 ASN A N 1
ATOM 744 C CA . ASN A 1 91 ? -19.184 -1.176 7.169 1.00 68.25 91 ASN A CA 1
ATOM 745 C C . ASN A 1 91 ? -18.581 -0.914 5.773 1.00 68.25 91 ASN A C 1
ATOM 747 O O . ASN A 1 91 ? -17.830 0.043 5.572 1.00 68.25 91 ASN A O 1
ATOM 751 N N . MET A 1 92 ? -18.915 -1.744 4.777 1.00 65.94 92 MET A N 1
ATOM 752 C CA . MET A 1 92 ? -18.512 -1.508 3.387 1.00 65.94 92 MET A CA 1
ATOM 753 C C . MET A 1 92 ? -19.218 -0.291 2.772 1.00 65.94 92 MET A C 1
ATOM 755 O O . MET A 1 92 ? -18.581 0.465 2.035 1.00 65.94 92 MET A O 1
ATOM 759 N N . GLN A 1 93 ? -20.502 -0.077 3.069 1.00 65.44 93 GLN A N 1
ATOM 760 C CA . GLN A 1 93 ? -21.252 1.089 2.596 1.00 65.44 93 GLN A CA 1
ATOM 761 C C . GLN A 1 93 ? -20.763 2.387 3.2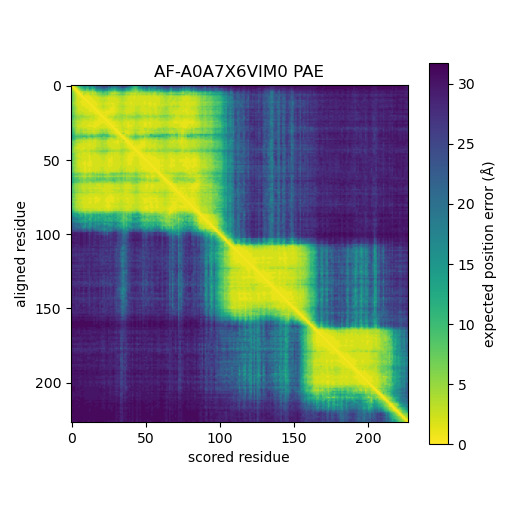49 1.00 65.44 93 GLN A C 1
ATOM 763 O O . GLN A 1 93 ? -20.583 3.381 2.549 1.00 65.44 93 GLN A O 1
ATOM 768 N N . ASP A 1 94 ? -20.454 2.383 4.543 1.00 61.81 94 ASP A N 1
ATOM 769 C CA . ASP A 1 94 ? -19.911 3.547 5.248 1.00 61.81 94 ASP A CA 1
ATOM 770 C C . ASP A 1 94 ? -18.504 3.894 4.760 1.00 61.81 94 ASP A C 1
ATOM 772 O O . ASP A 1 94 ? -18.185 5.066 4.543 1.00 61.81 94 ASP A O 1
ATOM 776 N N . ARG A 1 95 ? -17.685 2.885 4.438 1.00 58.41 95 ARG A N 1
ATOM 777 C CA . ARG A 1 95 ? -16.410 3.092 3.737 1.00 58.41 95 ARG A CA 1
ATOM 778 C C . ARG A 1 95 ? -16.605 3.691 2.339 1.00 58.41 95 ARG A C 1
ATOM 780 O O . ARG A 1 95 ? -15.810 4.528 1.919 1.00 58.41 95 ARG A O 1
ATOM 787 N N . LYS A 1 96 ? -17.656 3.292 1.615 1.00 56.75 96 LYS A N 1
ATOM 788 C CA . LYS A 1 96 ? -18.007 3.863 0.303 1.00 56.75 96 LYS A CA 1
ATOM 789 C C . LYS A 1 96 ? -18.463 5.322 0.426 1.00 56.75 96 LYS A C 1
ATOM 791 O O . LYS A 1 96 ? -18.067 6.144 -0.394 1.00 56.75 96 LYS A O 1
ATOM 796 N N . ARG A 1 97 ? -19.251 5.649 1.456 1.00 57.25 97 ARG A N 1
ATOM 797 C CA . ARG A 1 97 ? -19.766 7.003 1.737 1.00 57.25 97 ARG A CA 1
ATOM 798 C C . ARG A 1 97 ? -18.690 7.962 2.245 1.00 57.25 97 ARG A C 1
ATOM 800 O O . ARG A 1 97 ? -18.699 9.125 1.867 1.00 57.25 97 ARG A O 1
ATOM 807 N N . SER A 1 98 ? -17.734 7.475 3.033 1.00 53.16 98 SER A N 1
ATOM 808 C CA . SER A 1 98 ? -16.598 8.258 3.554 1.00 53.16 98 SER A CA 1
ATOM 809 C C . SER A 1 98 ? -15.453 8.455 2.545 1.00 53.16 98 SER A C 1
ATOM 811 O O . SER A 1 98 ? -14.369 8.898 2.915 1.00 53.16 98 SER A O 1
ATOM 813 N N . GLY A 1 99 ? -15.670 8.131 1.263 1.00 50.22 99 GLY A N 1
ATOM 814 C CA . GLY A 1 99 ? -14.670 8.317 0.205 1.00 50.22 99 GLY A CA 1
ATOM 815 C C . GLY A 1 99 ? -13.520 7.303 0.235 1.00 50.22 99 GLY A C 1
ATOM 816 O O . GLY A 1 99 ? -12.533 7.477 -0.470 1.00 50.22 99 GLY A O 1
ATOM 817 N N . GLY A 1 100 ? -13.641 6.216 1.007 1.00 44.88 100 GLY A N 1
ATOM 818 C CA . GLY A 1 100 ? -12.616 5.187 1.230 1.00 44.88 100 GLY A CA 1
ATOM 819 C C . GLY A 1 100 ? -12.366 4.223 0.063 1.00 44.88 100 GLY A C 1
ATOM 820 O O . GLY A 1 100 ? -11.834 3.126 0.281 1.00 44.88 100 GLY A O 1
ATOM 821 N N . TYR A 1 101 ? -12.744 4.620 -1.152 1.00 49.88 101 TYR A N 1
ATOM 822 C CA . TYR A 1 101 ? -12.119 4.139 -2.374 1.00 49.88 101 TYR A CA 1
ATOM 823 C C . TYR A 1 101 ? -11.121 5.208 -2.803 1.00 49.88 101 TYR A C 1
ATOM 825 O O . TYR A 1 101 ? -11.504 6.207 -3.411 1.00 49.88 101 TYR A O 1
ATOM 833 N N . ASP A 1 102 ? -9.835 4.975 -2.530 1.00 51.28 102 ASP A N 1
ATOM 834 C CA . ASP A 1 102 ? -8.795 5.579 -3.358 1.00 51.28 102 ASP A CA 1
ATOM 835 C C . ASP A 1 102 ? -9.230 5.397 -4.811 1.00 51.28 102 ASP A C 1
ATOM 837 O O . ASP A 1 102 ? -9.512 4.271 -5.235 1.00 51.28 102 ASP A O 1
ATOM 841 N N . LYS A 1 103 ? -9.390 6.532 -5.497 1.00 46.56 103 LYS A N 1
ATOM 842 C CA . LYS A 1 103 ? -9.974 6.694 -6.830 1.00 46.56 103 LYS A CA 1
ATOM 843 C C . LYS A 1 103 ? -9.797 5.459 -7.704 1.00 46.56 103 LYS A C 1
ATOM 845 O O . LYS A 1 103 ? -8.699 4.902 -7.783 1.00 46.56 103 LYS A O 1
ATOM 850 N N . ASN A 1 104 ? -10.884 5.084 -8.380 1.00 52.56 104 ASN A N 1
ATOM 851 C CA . ASN A 1 104 ? -10.959 4.059 -9.419 1.00 52.56 104 ASN A CA 1
ATOM 852 C C . ASN A 1 104 ? -9.576 3.846 -10.078 1.00 52.56 104 ASN A C 1
ATOM 854 O O . ASN A 1 104 ? -9.022 4.819 -10.589 1.00 52.56 104 ASN A O 1
ATOM 858 N N . PRO A 1 105 ? -8.968 2.642 -10.080 1.00 51.72 105 PRO A N 1
ATOM 859 C CA . PRO A 1 105 ? -7.591 2.449 -10.559 1.00 51.72 105 PRO A CA 1
ATOM 860 C C . PRO A 1 105 ? -7.324 3.028 -11.960 1.00 51.72 105 PRO A C 1
ATOM 862 O O . PRO A 1 105 ? -6.188 3.385 -12.277 1.00 51.72 105 PRO A O 1
ATOM 865 N N . LYS A 1 106 ? -8.387 3.150 -12.770 1.00 50.16 106 LYS A N 1
ATOM 866 C CA . LYS A 1 106 ? -8.415 3.785 -14.094 1.00 50.16 106 LYS A CA 1
ATOM 867 C C . LYS A 1 106 ? -8.221 5.309 -14.080 1.00 50.16 106 LYS A C 1
ATOM 869 O O . LYS A 1 106 ? -7.734 5.840 -15.065 1.00 50.16 106 LYS A O 1
ATOM 874 N N . GLU A 1 107 ? -8.590 6.015 -13.013 1.00 57.19 107 GLU A N 1
ATOM 875 C CA . GLU A 1 107 ? -8.314 7.451 -12.842 1.00 57.19 107 GLU A CA 1
ATOM 876 C C . GLU A 1 107 ? -6.870 7.687 -12.406 1.00 57.19 107 GLU A C 1
ATOM 878 O O . GLU A 1 107 ? -6.241 8.650 -12.842 1.00 57.19 107 GLU A O 1
ATOM 883 N N . LYS A 1 108 ? -6.325 6.778 -11.585 1.00 68.38 108 LYS A N 1
ATOM 884 C CA . LYS A 1 108 ? -4.945 6.867 -11.102 1.00 68.38 108 LYS A CA 1
ATOM 885 C C . LYS A 1 108 ? -3.945 6.579 -12.218 1.00 68.38 108 LYS A C 1
ATOM 887 O O . LYS A 1 108 ? -2.997 7.328 -12.357 1.00 68.38 108 LYS A O 1
ATOM 892 N N . LEU A 1 109 ? -4.140 5.538 -13.029 1.00 76.75 109 LEU A N 1
ATOM 893 C CA . LEU A 1 109 ? -3.323 5.277 -14.220 1.00 76.75 109 LEU A CA 1
ATOM 894 C C . LEU A 1 109 ? -4.235 5.210 -15.445 1.00 76.75 109 LEU A C 1
ATOM 896 O O . LEU A 1 109 ? -5.063 4.310 -15.533 1.00 76.75 109 LEU A O 1
ATOM 900 N N . ASN A 1 110 ? -4.059 6.133 -16.389 1.00 84.06 110 ASN A N 1
ATOM 901 C CA . ASN A 1 110 ? -4.889 6.257 -17.589 1.00 84.06 110 ASN A CA 1
ATOM 902 C C . ASN A 1 110 ? -4.022 6.399 -18.863 1.00 84.06 110 ASN A C 1
ATOM 904 O O . ASN A 1 110 ? -2.805 6.594 -18.751 1.00 84.06 110 ASN A O 1
ATOM 908 N N . PRO A 1 111 ? -4.609 6.322 -20.076 1.00 82.12 111 PRO A N 1
ATOM 909 C CA . PRO A 1 111 ? -3.852 6.408 -21.327 1.00 82.12 111 PRO A CA 1
ATOM 910 C C . PRO A 1 111 ? -3.008 7.684 -21.465 1.00 82.12 111 PRO A C 1
ATOM 912 O O . PRO A 1 111 ? -1.876 7.613 -21.942 1.00 82.12 111 PRO A O 1
ATOM 915 N N . ALA A 1 112 ? -3.522 8.834 -21.017 1.00 81.25 112 ALA A N 1
ATOM 916 C CA . ALA A 1 112 ? -2.814 10.111 -21.094 1.00 81.25 112 ALA A CA 1
ATOM 917 C C . ALA A 1 112 ? -1.579 10.128 -20.179 1.00 81.25 112 ALA A C 1
ATOM 919 O O . ALA A 1 112 ? -0.493 10.520 -20.605 1.00 81.25 112 ALA A O 1
ATOM 920 N N . ILE A 1 113 ? -1.708 9.607 -18.956 1.00 85.25 113 ILE A N 1
ATOM 921 C CA . ILE A 1 113 ? -0.592 9.449 -18.013 1.00 85.25 113 ILE A CA 1
ATOM 922 C C . ILE A 1 113 ? 0.446 8.465 -18.567 1.00 85.25 113 ILE A C 1
ATOM 924 O O . ILE A 1 113 ? 1.645 8.737 -18.524 1.00 85.25 113 ILE A O 1
ATOM 928 N N . CYS A 1 114 ? 0.011 7.335 -19.134 1.00 88.62 114 CYS A N 1
ATOM 929 C CA . CYS A 1 114 ? 0.919 6.370 -19.754 1.00 88.62 114 CYS A CA 1
ATOM 930 C C . CYS A 1 114 ? 1.691 6.974 -20.932 1.00 88.62 114 CYS A C 1
ATOM 932 O O . CYS A 1 114 ? 2.890 6.721 -21.064 1.00 88.62 114 CYS A O 1
ATOM 934 N N . LYS A 1 115 ? 1.034 7.808 -21.747 1.00 88.25 115 LYS A N 1
ATOM 935 C CA . LYS A 1 115 ? 1.690 8.585 -22.802 1.00 88.25 115 LYS A CA 1
ATOM 936 C C . LYS A 1 115 ? 2.734 9.536 -22.208 1.00 88.25 115 LYS A C 1
ATOM 938 O O . LYS A 1 115 ? 3.878 9.498 -22.643 1.00 88.25 115 LYS A O 1
ATOM 943 N N . GLY A 1 116 ? 2.392 10.292 -21.162 1.00 88.81 116 GLY A N 1
ATOM 944 C CA . GLY A 1 116 ? 3.332 11.183 -20.467 1.00 88.81 116 GLY A CA 1
ATOM 945 C C . GLY A 1 116 ? 4.571 10.462 -19.922 1.00 88.81 116 GLY A C 1
ATOM 946 O O . GLY A 1 116 ? 5.691 10.913 -20.136 1.00 88.81 116 GLY A O 1
ATOM 947 N N . ILE A 1 117 ? 4.397 9.290 -19.301 1.00 91.19 117 ILE A N 1
ATOM 948 C CA . ILE A 1 117 ? 5.510 8.444 -18.830 1.00 91.19 117 ILE A CA 1
ATOM 949 C C . ILE A 1 117 ? 6.431 8.032 -19.992 1.00 91.19 117 ILE A C 1
ATOM 951 O O . ILE A 1 117 ? 7.655 8.066 -19.851 1.00 91.19 117 ILE A O 1
ATOM 955 N N . ARG A 1 118 ? 5.860 7.649 -21.142 1.00 89.94 118 ARG A N 1
ATOM 956 C CA . ARG A 1 118 ? 6.634 7.270 -22.336 1.00 89.94 118 ARG A CA 1
ATOM 957 C C . ARG A 1 118 ? 7.404 8.457 -22.911 1.00 89.94 118 ARG A C 1
ATOM 959 O O . ARG A 1 118 ? 8.568 8.283 -23.258 1.00 89.94 118 ARG A O 1
ATOM 966 N N . GLU A 1 119 ? 6.796 9.640 -22.970 1.00 89.00 119 GLU A N 1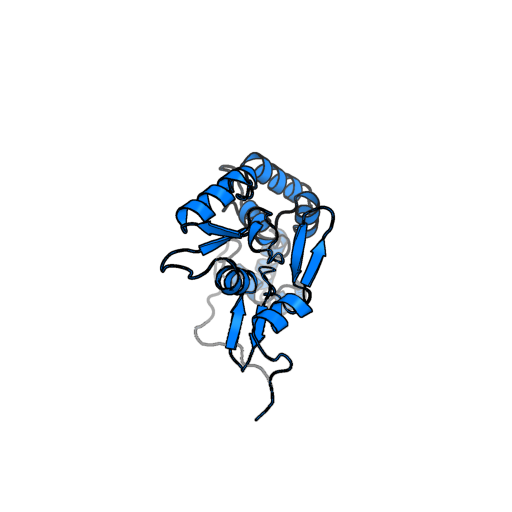
ATOM 967 C CA . GLU A 1 119 ? 7.461 10.861 -23.444 1.00 89.00 119 GLU A CA 1
ATOM 968 C C . GLU A 1 119 ? 8.601 11.292 -22.514 1.00 89.00 119 GLU A C 1
ATOM 970 O O . GLU A 1 119 ? 9.703 11.553 -22.988 1.00 89.00 119 GLU A O 1
ATOM 975 N N . LEU A 1 120 ? 8.411 11.251 -21.190 1.00 89.31 120 LEU A N 1
ATOM 976 C CA . LEU A 1 120 ? 9.492 11.530 -20.235 1.00 89.31 120 LEU A CA 1
ATOM 977 C C . LEU A 1 120 ? 10.690 10.588 -20.437 1.00 89.31 120 LEU A C 1
ATOM 979 O O . LEU A 1 120 ? 11.837 11.031 -20.432 1.00 89.31 120 LEU A O 1
ATOM 983 N N . ASN A 1 121 ? 10.433 9.300 -20.675 1.00 88.50 121 ASN A N 1
ATOM 984 C CA . ASN A 1 121 ? 11.490 8.338 -20.981 1.00 88.50 121 ASN A CA 1
ATOM 985 C C . ASN A 1 121 ? 12.161 8.610 -22.343 1.00 88.50 121 ASN A C 1
ATOM 987 O O . ASN A 1 121 ? 13.374 8.456 -22.462 1.00 88.50 121 ASN A O 1
ATOM 991 N N . LYS A 1 122 ? 11.409 9.051 -23.365 1.00 86.31 122 LYS A N 1
ATOM 992 C CA . LYS A 1 122 ? 11.979 9.481 -24.660 1.00 86.31 122 LYS A CA 1
ATOM 993 C C . LYS A 1 122 ? 12.884 10.707 -24.515 1.00 86.31 122 LYS A C 1
ATOM 995 O O . LYS A 1 122 ? 13.913 10.762 -25.178 1.00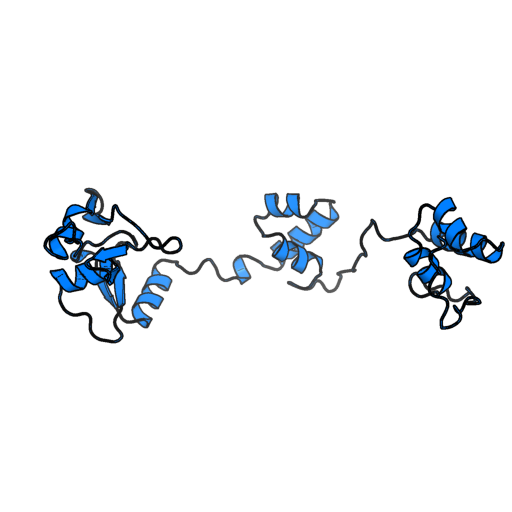 86.31 122 LYS A O 1
ATOM 1000 N N . LEU A 1 123 ? 12.548 11.629 -23.612 1.00 86.69 123 LEU A N 1
ATOM 1001 C CA . LEU A 1 123 ? 13.370 12.792 -23.252 1.00 86.69 123 LEU A CA 1
ATOM 1002 C C . LEU A 1 123 ? 14.609 12.431 -22.405 1.00 86.69 123 LEU A C 1
ATOM 1004 O O . LEU A 1 123 ? 15.322 13.318 -21.946 1.00 86.69 123 LEU A O 1
ATOM 1008 N N . GLY A 1 124 ? 14.875 11.140 -22.177 1.00 86.50 124 GLY A N 1
ATOM 1009 C CA . GLY A 1 124 ? 16.065 10.663 -21.474 1.00 86.50 124 GLY A CA 1
ATOM 1010 C C . GLY A 1 124 ? 15.946 10.636 -19.950 1.00 86.50 124 GLY A C 1
ATOM 1011 O O . GLY A 1 124 ? 16.944 10.380 -19.279 1.00 86.50 124 GLY A O 1
ATOM 1012 N N . LYS A 1 125 ? 14.753 10.864 -19.380 1.00 89.06 125 LYS A N 1
ATOM 1013 C CA . LYS A 1 125 ? 14.547 10.766 -17.928 1.00 89.06 125 LYS A CA 1
ATOM 1014 C C . LYS A 1 125 ? 14.665 9.326 -17.448 1.00 89.06 125 LYS A C 1
ATOM 1016 O O . LYS A 1 125 ? 14.039 8.414 -17.986 1.00 89.06 125 LYS A O 1
ATOM 1021 N N . SER A 1 126 ? 15.424 9.130 -16.375 1.00 90.12 126 SER A N 1
ATOM 1022 C CA . SER A 1 126 ? 15.533 7.840 -15.702 1.00 90.12 126 SER A CA 1
ATOM 1023 C C . SER A 1 126 ? 14.225 7.462 -14.998 1.00 90.12 126 SER A C 1
ATOM 1025 O O . SER A 1 126 ? 13.447 8.315 -14.572 1.00 90.12 126 SER A O 1
ATOM 1027 N N . VAL A 1 127 ? 14.008 6.166 -14.757 1.00 88.19 127 VAL A N 1
ATOM 1028 C CA . VAL A 1 127 ? 12.841 5.673 -13.992 1.00 88.19 127 VAL A CA 1
ATOM 1029 C C . VAL A 1 127 ? 12.762 6.301 -12.590 1.00 88.19 127 VAL A C 1
ATOM 1031 O O . VAL A 1 127 ? 11.669 6.464 -12.049 1.00 88.19 127 VAL A O 1
ATOM 1034 N N . LYS A 1 128 ? 13.904 6.680 -11.997 1.00 91.38 128 LYS A N 1
ATOM 1035 C CA . LYS A 1 128 ? 13.955 7.386 -10.707 1.00 91.38 128 LYS A CA 1
ATOM 1036 C C . LYS A 1 128 ? 13.377 8.799 -10.821 1.00 91.38 128 LYS A C 1
ATOM 1038 O O . LYS A 1 128 ? 12.562 9.174 -9.986 1.00 91.38 128 LYS A O 1
ATOM 1043 N N . GLU A 1 129 ? 13.762 9.547 -11.850 1.00 86.06 129 GLU A N 1
ATOM 1044 C CA . GLU A 1 129 ? 13.227 10.890 -12.107 1.00 86.06 129 GLU A CA 1
ATOM 1045 C C . GLU A 1 129 ? 11.743 10.838 -12.475 1.00 86.06 129 GLU A C 1
ATOM 1047 O O . GLU A 1 129 ? 10.954 11.605 -11.936 1.00 86.06 129 GLU A O 1
ATOM 1052 N N . ILE A 1 130 ? 11.337 9.886 -13.322 1.00 91.00 130 ILE A N 1
ATOM 1053 C CA . ILE A 1 130 ? 9.928 9.704 -13.700 1.00 91.00 130 ILE A CA 1
ATOM 1054 C C . ILE A 1 130 ? 9.075 9.394 -12.466 1.00 91.00 130 ILE A C 1
ATOM 1056 O O . ILE A 1 130 ? 7.974 9.922 -12.342 1.00 91.00 130 ILE A O 1
ATOM 1060 N N . ASN A 1 131 ? 9.572 8.581 -11.531 1.00 92.44 131 ASN A N 1
ATOM 1061 C CA . ASN A 1 131 ? 8.900 8.349 -10.252 1.00 92.44 131 ASN A CA 1
ATOM 1062 C C . ASN A 1 131 ? 8.747 9.657 -9.460 1.00 92.44 131 ASN A C 1
ATOM 1064 O O . ASN A 1 131 ? 7.634 9.984 -9.068 1.00 92.44 131 ASN A O 1
ATOM 1068 N N . GLY A 1 132 ? 9.818 10.443 -9.312 1.00 87.06 132 GLY A N 1
ATOM 1069 C CA . GLY A 1 132 ? 9.752 11.739 -8.626 1.00 87.06 132 GLY A CA 1
ATOM 1070 C C . GLY A 1 132 ? 8.751 12.719 -9.251 1.00 87.06 132 GLY A C 1
ATOM 1071 O O . GLY A 1 132 ? 8.071 13.434 -8.527 1.00 87.06 132 GLY A O 1
ATOM 1072 N N . ILE A 1 133 ? 8.619 12.713 -10.581 1.00 85.81 133 ILE A N 1
ATOM 1073 C CA . ILE A 1 133 ? 7.694 13.590 -11.317 1.00 85.81 133 ILE A CA 1
ATOM 1074 C C . ILE A 1 133 ? 6.244 13.100 -11.217 1.00 85.81 133 ILE A C 1
ATOM 1076 O O . ILE A 1 133 ? 5.322 13.895 -11.079 1.00 85.81 133 ILE A O 1
ATOM 1080 N N . THR A 1 134 ? 6.026 11.790 -11.340 1.00 84.38 134 THR A N 1
ATOM 1081 C CA . THR A 1 134 ? 4.682 11.223 -11.544 1.00 84.38 134 THR A CA 1
ATOM 1082 C C . THR A 1 134 ? 4.077 10.584 -10.294 1.00 84.38 134 THR A C 1
ATOM 1084 O O . THR A 1 134 ? 2.886 10.283 -10.278 1.00 84.38 134 THR A O 1
ATOM 1087 N N . GLY A 1 135 ? 4.882 10.316 -9.264 1.00 83.12 135 GLY A N 1
ATOM 1088 C CA . GLY A 1 135 ? 4.473 9.624 -8.039 1.00 83.12 135 GLY A CA 1
ATOM 1089 C C . GLY A 1 135 ? 4.182 8.126 -8.209 1.00 83.12 135 GLY A C 1
ATOM 1090 O O . GLY A 1 135 ? 3.788 7.462 -7.247 1.00 83.12 135 GLY A O 1
ATOM 1091 N N . PHE A 1 136 ? 4.356 7.551 -9.407 1.00 87.38 136 PHE A N 1
ATOM 1092 C CA . PHE A 1 136 ? 4.162 6.115 -9.613 1.00 87.38 136 PHE A CA 1
ATOM 1093 C C . PHE A 1 136 ? 5.377 5.307 -9.169 1.00 87.38 136 PHE A C 1
ATOM 1095 O O . PHE A 1 136 ? 6.526 5.619 -9.479 1.00 87.38 136 PHE A O 1
ATOM 1102 N N . GLY A 1 137 ? 5.105 4.172 -8.525 1.00 88.00 137 GLY A N 1
ATOM 1103 C CA . GLY A 1 137 ? 6.136 3.199 -8.191 1.00 88.00 137 GLY A CA 1
ATOM 1104 C C . GLY A 1 137 ? 6.876 2.679 -9.430 1.00 88.00 137 GLY A C 1
ATOM 1105 O O . GLY A 1 137 ? 6.299 2.520 -10.510 1.00 88.00 137 GLY A O 1
ATOM 1106 N N . LYS A 1 138 ? 8.159 2.340 -9.247 1.00 90.44 138 LYS A N 1
ATOM 1107 C CA . LYS A 1 138 ? 9.070 1.860 -10.306 1.00 90.44 138 LYS A CA 1
ATOM 1108 C C . LYS A 1 138 ? 8.481 0.702 -11.122 1.00 90.44 138 LYS A C 1
ATOM 1110 O O . LYS A 1 138 ? 8.625 0.668 -12.340 1.00 90.44 138 LYS A O 1
ATOM 1115 N N . THR A 1 139 ? 7.783 -0.225 -10.463 1.00 90.44 139 THR A N 1
ATOM 1116 C CA . THR A 1 139 ? 7.121 -1.368 -11.108 1.00 90.44 139 THR A CA 1
ATOM 1117 C C . THR A 1 139 ? 6.067 -0.914 -12.112 1.00 90.44 139 THR A C 1
ATOM 1119 O O . THR A 1 139 ? 6.053 -1.394 -13.240 1.00 90.44 139 THR A O 1
ATOM 1122 N N . THR A 1 140 ? 5.216 0.044 -11.743 1.00 90.56 140 THR A N 1
ATOM 1123 C CA . THR A 1 140 ? 4.173 0.575 -12.630 1.00 90.56 140 THR A CA 1
ATOM 1124 C C . THR A 1 140 ? 4.785 1.256 -13.844 1.00 90.56 140 THR A C 1
ATOM 1126 O O . THR A 1 140 ? 4.394 0.951 -14.969 1.00 90.56 140 THR A O 1
ATOM 1129 N N . ILE A 1 141 ? 5.787 2.112 -13.624 1.00 90.56 141 ILE A N 1
ATOM 1130 C CA . ILE A 1 141 ? 6.507 2.807 -14.697 1.00 90.56 141 ILE A CA 1
ATOM 1131 C C . ILE A 1 141 ? 7.105 1.790 -15.674 1.00 90.56 141 ILE A C 1
ATOM 1133 O O . ILE A 1 141 ? 6.847 1.867 -16.870 1.00 90.56 141 ILE A O 1
ATOM 1137 N N . ASN A 1 142 ? 7.813 0.774 -15.175 1.00 91.31 142 ASN A N 1
ATOM 1138 C CA . ASN A 1 142 ? 8.418 -0.251 -16.026 1.00 91.31 142 ASN A CA 1
ATOM 1139 C C . ASN A 1 142 ? 7.389 -1.019 -16.864 1.00 91.31 142 ASN A C 1
ATOM 1141 O O . ASN A 1 142 ? 7.646 -1.286 -18.032 1.00 91.31 142 ASN A O 1
ATOM 1145 N N . ARG A 1 143 ? 6.215 -1.349 -16.316 1.00 90.38 143 ARG A N 1
ATOM 1146 C CA . ARG A 1 143 ? 5.160 -2.038 -17.081 1.00 90.38 143 ARG A CA 1
ATOM 1147 C C . ARG A 1 143 ? 4.557 -1.147 -18.172 1.00 90.38 143 ARG A C 1
ATOM 1149 O O . ARG A 1 143 ? 4.244 -1.637 -19.251 1.00 90.38 143 ARG A O 1
ATOM 1156 N N . VAL A 1 144 ? 4.444 0.162 -17.933 1.00 90.44 144 VAL A N 1
ATOM 1157 C CA . VAL A 1 144 ? 4.043 1.139 -18.965 1.00 90.44 144 VAL A CA 1
ATOM 1158 C C . VAL A 1 144 ? 5.100 1.239 -20.070 1.00 90.44 144 VAL A C 1
ATOM 1160 O O . VAL A 1 144 ? 4.753 1.212 -21.253 1.00 90.44 144 VAL A O 1
ATOM 1163 N N . LEU A 1 145 ? 6.382 1.308 -19.692 1.00 88.19 145 LEU A N 1
ATOM 1164 C CA . LEU A 1 145 ? 7.512 1.382 -20.625 1.00 88.19 145 LEU A CA 1
ATOM 1165 C C . LEU A 1 145 ? 7.723 0.086 -21.417 1.00 88.19 145 LEU A C 1
ATOM 1167 O O . LEU A 1 145 ? 8.192 0.147 -22.544 1.00 88.19 145 LEU A O 1
ATOM 1171 N N . LYS A 1 146 ? 7.342 -1.070 -20.867 1.00 86.75 146 LYS A N 1
ATOM 1172 C CA . LYS A 1 146 ? 7.304 -2.366 -21.569 1.00 86.75 146 LYS A CA 1
ATOM 1173 C C . LYS A 1 146 ? 6.045 -2.569 -22.416 1.00 86.75 146 LYS A C 1
ATOM 1175 O O . LYS A 1 146 ? 5.858 -3.643 -22.973 1.00 86.75 146 LYS A O 1
ATOM 1180 N N . ASN A 1 147 ? 5.176 -1.561 -22.492 1.00 86.31 147 ASN A N 1
ATOM 1181 C CA . ASN A 1 147 ? 3.900 -1.616 -23.205 1.00 86.31 147 ASN A CA 1
ATOM 1182 C C . ASN A 1 147 ? 2.883 -2.639 -22.655 1.00 86.31 147 ASN A C 1
ATOM 1184 O O . ASN A 1 147 ? 1.880 -2.916 -23.302 1.00 86.31 147 ASN A O 1
ATOM 1188 N N . GLU A 1 148 ? 3.080 -3.159 -21.439 1.00 84.19 148 GLU A N 1
ATOM 1189 C CA . GLU A 1 148 ? 2.155 -4.096 -20.774 1.00 84.19 148 GLU A CA 1
ATOM 1190 C C . GLU A 1 148 ? 0.891 -3.401 -20.238 1.00 84.19 148 GLU A C 1
ATOM 1192 O O . GLU A 1 148 ? -0.086 -4.043 -19.852 1.00 84.19 148 GLU A O 1
ATOM 1197 N N . ARG A 1 149 ? 0.926 -2.069 -20.126 1.00 82.06 149 ARG A N 1
ATOM 1198 C CA . ARG A 1 149 ? -0.172 -1.244 -19.607 1.00 82.06 149 ARG A CA 1
ATOM 1199 C C . ARG A 1 149 ? -0.519 -0.186 -20.639 1.00 82.06 149 ARG A C 1
ATOM 1201 O O . ARG A 1 149 ? 0.371 0.541 -21.073 1.00 82.06 149 ARG A O 1
ATOM 1208 N N . TYR A 1 150 ? -1.803 -0.099 -20.989 1.00 84.69 150 TYR A N 1
ATOM 1209 C CA . TYR A 1 150 ? -2.328 0.788 -22.035 1.00 84.69 150 TYR A CA 1
ATOM 1210 C C . TYR A 1 150 ? -1.468 0.734 -23.311 1.00 84.69 150 TYR A C 1
ATOM 1212 O O . TYR A 1 150 ? -0.741 1.697 -23.592 1.00 84.69 150 TYR A O 1
ATOM 1220 N N . PRO A 1 151 ? -1.475 -0.412 -24.024 1.00 82.00 151 PRO A N 1
ATOM 1221 C CA . PRO A 1 151 ? -0.560 -0.660 -25.129 1.00 82.00 151 PRO A CA 1
ATOM 1222 C C . PRO A 1 151 ? -0.702 0.394 -26.225 1.00 82.00 151 PRO A C 1
ATOM 1224 O O . PRO A 1 151 ? -1.799 0.649 -26.718 1.00 82.00 151 PRO A O 1
ATOM 1227 N N . ASP A 1 152 ? 0.413 1.009 -26.593 1.00 78.75 152 ASP A N 1
ATOM 1228 C CA . ASP A 1 152 ? 0.514 1.829 -27.791 1.00 78.75 152 ASP A CA 1
ATOM 1229 C C . ASP A 1 152 ? 0.813 0.909 -28.980 1.00 78.75 152 ASP A C 1
ATOM 1231 O O . ASP A 1 152 ? 1.757 0.114 -28.928 1.00 78.75 152 ASP A O 1
ATOM 1235 N N . LYS A 1 153 ? -0.007 0.998 -30.034 1.00 78.69 153 LYS A N 1
ATOM 1236 C CA . LYS A 1 153 ? 0.160 0.219 -31.272 1.00 78.69 153 LYS A CA 1
ATOM 1237 C C . LYS A 1 153 ? 1.451 0.588 -32.008 1.00 78.69 153 LYS A C 1
ATOM 1239 O O . LYS A 1 153 ? 1.998 -0.246 -32.716 1.00 78.69 153 LYS A O 1
ATOM 1244 N N . ASN A 1 154 ? 1.954 1.801 -31.787 1.00 75.06 154 ASN A N 1
ATOM 1245 C CA . ASN A 1 154 ? 3.180 2.316 -32.392 1.00 75.06 154 ASN A CA 1
ATOM 1246 C C . ASN A 1 154 ? 4.409 2.109 -31.488 1.00 75.06 154 ASN A C 1
ATOM 1248 O O . ASN A 1 154 ? 5.474 2.680 -31.733 1.00 75.06 154 ASN A O 1
ATOM 1252 N N . PHE A 1 155 ? 4.280 1.335 -30.404 1.00 71.06 155 PHE A N 1
ATOM 1253 C CA . PHE A 1 155 ? 5.393 1.055 -29.506 1.00 71.06 155 PHE A CA 1
ATOM 1254 C C . PHE A 1 155 ? 6.442 0.174 -30.189 1.00 71.06 155 PHE A C 1
ATOM 1256 O O . PHE A 1 155 ? 6.208 -1.002 -30.461 1.00 71.06 155 PHE A O 1
ATOM 1263 N N . VAL A 1 156 ? 7.637 0.730 -30.383 1.00 65.12 156 VAL A N 1
ATOM 1264 C CA . VAL A 1 156 ? 8.810 -0.021 -30.835 1.00 65.12 156 VAL A CA 1
ATOM 1265 C C . VAL A 1 156 ? 9.652 -0.381 -29.621 1.00 65.12 156 VAL A C 1
ATOM 1267 O O . VAL A 1 156 ? 10.204 0.494 -28.946 1.00 65.12 156 VAL A O 1
ATOM 1270 N N . TRP A 1 157 ? 9.764 -1.679 -29.339 1.00 54.31 157 TRP A N 1
ATOM 1271 C CA . TRP A 1 157 ? 10.647 -2.161 -28.286 1.00 54.31 157 TRP A CA 1
ATOM 1272 C C . TRP A 1 157 ? 12.102 -1.839 -28.645 1.00 54.31 157 TRP A C 1
ATOM 1274 O O . TRP A 1 157 ? 12.620 -2.301 -29.659 1.00 54.31 157 TRP A O 1
ATOM 1284 N N . LYS A 1 158 ? 12.775 -1.050 -27.802 1.00 55.50 158 LYS A N 1
ATOM 1285 C CA . LYS A 1 158 ? 14.213 -0.786 -27.923 1.00 55.50 158 LYS A CA 1
ATOM 1286 C C . LYS A 1 158 ? 14.958 -1.599 -26.868 1.00 55.50 158 LYS A C 1
ATOM 1288 O O . LYS A 1 158 ? 14.772 -1.382 -25.671 1.00 55.50 158 LYS A O 1
ATOM 1293 N N . LYS A 1 159 ? 15.806 -2.530 -27.316 1.00 54.00 159 LYS A N 1
ATOM 1294 C CA . LYS A 1 159 ? 16.753 -3.260 -26.456 1.00 54.00 159 LYS A CA 1
ATOM 1295 C C . LYS A 1 159 ? 17.671 -2.259 -25.738 1.00 54.00 159 LYS A C 1
ATOM 1297 O O . LYS A 1 159 ? 17.964 -1.199 -26.291 1.00 54.00 159 LYS A O 1
ATOM 1302 N N . SER A 1 160 ? 18.087 -2.573 -24.509 1.00 52.06 160 SER A N 1
ATOM 1303 C CA . SER A 1 160 ? 18.867 -1.666 -23.651 1.00 52.06 160 SER A CA 1
ATOM 1304 C C . SER A 1 160 ? 20.127 -1.129 -24.359 1.00 52.06 160 SER A C 1
ATOM 1306 O O . SER A 1 160 ? 20.784 -1.843 -25.116 1.00 52.06 160 SER A O 1
ATOM 1308 N N . ARG A 1 161 ? 20.482 0.136 -24.095 1.00 51.06 161 ARG A N 1
ATOM 1309 C CA . ARG A 1 161 ? 21.628 0.826 -24.718 1.00 51.06 161 ARG A CA 1
ATOM 1310 C C . ARG A 1 161 ? 22.992 0.256 -24.291 1.00 51.06 161 ARG A C 1
ATOM 1312 O O . ARG A 1 161 ? 23.961 0.456 -25.004 1.00 51.06 161 ARG A O 1
ATOM 1319 N N . ALA A 1 162 ? 23.061 -0.451 -23.160 1.00 50.12 162 ALA A N 1
ATOM 1320 C CA . ALA A 1 162 ? 24.292 -1.066 -22.652 1.00 50.12 162 ALA A CA 1
ATOM 1321 C C . ALA A 1 162 ? 24.596 -2.427 -23.299 1.00 50.12 162 ALA A C 1
ATOM 1323 O O . ALA A 1 162 ? 25.729 -2.895 -23.247 1.00 50.12 162 ALA A O 1
ATOM 1324 N N . ASP A 1 163 ? 23.589 -3.057 -23.909 1.00 51.59 163 ASP A N 1
ATOM 1325 C CA . ASP A 1 163 ? 23.740 -4.384 -24.494 1.00 51.59 163 ASP A CA 1
ATOM 1326 C C . ASP A 1 163 ? 23.936 -4.352 -26.009 1.00 51.59 163 ASP A C 1
ATOM 1328 O O . ASP A 1 163 ? 24.324 -5.374 -26.557 1.00 51.59 163 ASP A O 1
ATOM 1332 N N . ASN A 1 164 ? 23.694 -3.248 -26.719 1.00 64.62 164 ASN A N 1
ATOM 1333 C CA . ASN A 1 164 ? 23.726 -3.267 -28.183 1.00 64.62 164 ASN A CA 1
ATOM 1334 C C . ASN A 1 164 ? 25.114 -2.923 -28.744 1.00 64.62 164 ASN A C 1
ATOM 1336 O O . ASN A 1 164 ? 25.561 -1.788 -28.624 1.00 64.62 164 ASN A O 1
ATOM 1340 N N . LEU A 1 165 ? 25.756 -3.897 -29.393 1.00 72.81 165 LEU A N 1
ATOM 1341 C CA . LEU A 1 165 ? 26.910 -3.668 -30.266 1.00 72.81 165 LEU A CA 1
ATOM 1342 C C . LEU A 1 165 ? 26.452 -2.967 -31.551 1.00 72.81 165 LEU A C 1
ATOM 1344 O O . LEU A 1 165 ? 25.354 -3.251 -32.039 1.00 72.81 165 LEU A O 1
ATOM 1348 N N . THR A 1 166 ? 27.264 -2.043 -32.065 1.00 80.81 166 THR A N 1
ATOM 1349 C CA . THR A 1 166 ? 27.020 -1.396 -33.364 1.00 80.81 166 THR A CA 1
ATOM 1350 C C . THR A 1 166 ? 27.297 -2.366 -34.513 1.00 80.81 166 THR A C 1
ATOM 1352 O O . THR A 1 166 ? 28.025 -3.342 -34.332 1.00 80.81 166 THR A O 1
ATOM 1355 N N . GLU A 1 167 ? 26.760 -2.090 -35.704 1.00 77.94 167 GLU A N 1
ATOM 1356 C CA . GLU A 1 167 ? 27.031 -2.892 -36.910 1.00 77.94 167 GLU A CA 1
ATOM 1357 C C . GLU A 1 167 ? 28.538 -3.010 -37.170 1.00 77.94 167 GLU A C 1
ATOM 1359 O O . GLU A 1 167 ? 29.051 -4.118 -37.271 1.00 77.94 167 GLU A O 1
ATOM 1364 N N . ASN A 1 168 ? 29.279 -1.901 -37.085 1.00 82.69 168 ASN A N 1
ATOM 1365 C CA . ASN A 1 168 ? 30.740 -1.906 -37.220 1.00 82.69 168 ASN A CA 1
ATOM 1366 C C . ASN A 1 168 ? 31.441 -2.813 -36.195 1.00 82.69 168 ASN A C 1
ATOM 1368 O O . ASN A 1 168 ? 32.428 -3.467 -36.522 1.00 82.69 168 ASN A O 1
ATOM 1372 N N . GLN A 1 169 ? 30.954 -2.869 -34.950 1.00 85.12 169 GLN A N 1
ATOM 1373 C CA . GLN A 1 169 ? 31.525 -3.756 -33.931 1.00 85.12 169 GLN A CA 1
ATOM 1374 C C . GLN A 1 169 ? 31.229 -5.231 -34.225 1.00 85.12 169 GLN A C 1
ATOM 1376 O O . GLN A 1 169 ? 32.077 -6.079 -33.957 1.00 85.12 169 GLN A O 1
ATOM 1381 N N . VAL A 1 170 ? 30.049 -5.539 -34.769 1.00 84.81 170 VAL A N 1
ATOM 1382 C CA . VAL A 1 170 ? 29.664 -6.898 -35.182 1.00 84.81 170 VAL A CA 1
ATOM 1383 C C . VAL A 1 170 ? 30.506 -7.349 -36.375 1.00 84.81 170 VAL A C 1
ATOM 1385 O O . VAL A 1 170 ? 31.097 -8.426 -36.312 1.00 84.81 170 VAL A O 1
ATOM 1388 N N . THR A 1 171 ? 30.639 -6.508 -37.404 1.00 87.25 171 THR A N 1
ATOM 1389 C CA . THR A 1 171 ? 31.505 -6.769 -38.562 1.00 87.25 171 THR A CA 1
ATOM 1390 C C . THR A 1 171 ? 32.943 -6.991 -38.118 1.00 87.25 171 THR A C 1
ATOM 1392 O O . THR A 1 171 ? 33.561 -7.978 -38.505 1.00 87.25 171 THR A O 1
ATOM 1395 N N . LYS A 1 172 ? 33.454 -6.158 -37.199 1.00 91.12 172 LYS A N 1
ATOM 1396 C CA . LYS A 1 172 ? 34.834 -6.296 -36.731 1.00 91.12 172 LYS A CA 1
ATOM 1397 C C . LYS A 1 172 ? 35.102 -7.605 -35.988 1.00 91.12 172 LYS A C 1
ATOM 1399 O O . LYS A 1 172 ? 36.184 -8.167 -36.112 1.00 91.12 172 LYS A O 1
ATOM 1404 N N . ILE A 1 173 ? 34.129 -8.104 -35.224 1.00 88.56 173 ILE A N 1
ATOM 1405 C CA . ILE A 1 173 ? 34.232 -9.409 -34.551 1.00 88.56 173 ILE A CA 1
ATOM 1406 C C . ILE A 1 173 ? 34.360 -10.543 -35.573 1.00 88.56 173 ILE A C 1
ATOM 1408 O O . ILE A 1 173 ? 35.157 -11.453 -35.359 1.00 88.56 173 ILE A O 1
ATOM 1412 N N . ARG A 1 174 ? 33.593 -10.479 -36.666 1.00 88.81 174 ARG A N 1
ATOM 1413 C CA . ARG A 1 174 ? 33.614 -11.483 -37.736 1.00 88.81 174 ARG A CA 1
ATOM 1414 C C . ARG A 1 174 ? 34.922 -11.439 -38.520 1.00 88.81 174 ARG A C 1
ATOM 1416 O O . ARG A 1 174 ? 35.571 -12.466 -38.626 1.00 88.81 174 ARG A O 1
ATOM 1423 N N . GLU A 1 175 ? 35.383 -10.250 -38.911 1.00 90.25 175 GLU A N 1
ATOM 1424 C CA . GLU A 1 175 ? 36.695 -10.071 -39.556 1.00 90.25 175 GLU A CA 1
ATOM 1425 C C . GLU A 1 175 ? 37.846 -10.644 -38.719 1.00 90.25 175 GLU A C 1
ATOM 1427 O O . GLU A 1 175 ? 38.738 -11.296 -39.251 1.00 90.25 175 GLU A O 1
ATOM 1432 N N . LEU A 1 176 ? 37.847 -10.401 -37.401 1.00 90.62 176 LEU A N 1
ATOM 1433 C CA . LEU A 1 176 ? 38.883 -10.933 -36.512 1.00 90.62 176 LEU A CA 1
ATOM 1434 C C . LEU A 1 176 ? 38.829 -12.464 -36.439 1.00 90.62 176 LEU A C 1
ATOM 1436 O O . LEU A 1 176 ? 39.871 -13.113 -36.402 1.00 90.62 176 LEU A O 1
ATOM 1440 N N . HIS A 1 177 ? 37.630 -13.040 -36.422 1.00 90.19 177 HIS A N 1
ATOM 1441 C CA . HIS A 1 177 ? 37.459 -14.487 -36.448 1.00 90.19 177 HIS A CA 1
ATOM 1442 C C . HIS A 1 177 ? 37.928 -15.091 -37.780 1.00 90.19 177 HIS A C 1
ATOM 1444 O O . HIS A 1 177 ? 38.668 -16.071 -37.772 1.00 90.19 177 HIS A O 1
ATOM 1450 N N . ASP A 1 178 ? 37.572 -14.475 -38.908 1.00 86.12 178 ASP A N 1
ATOM 1451 C CA . ASP A 1 178 ? 37.962 -14.932 -40.247 1.00 86.12 178 ASP A CA 1
ATOM 1452 C C . ASP A 1 178 ? 39.476 -14.779 -40.483 1.00 86.12 178 ASP A C 1
ATOM 1454 O O . ASP A 1 178 ? 40.088 -15.584 -41.182 1.00 86.12 178 ASP A O 1
ATOM 1458 N N . ALA A 1 179 ? 40.114 -13.812 -39.814 1.00 87.38 179 ALA A N 1
ATOM 1459 C CA . ALA A 1 179 ? 41.570 -13.675 -39.733 1.00 87.38 179 ALA A CA 1
ATOM 1460 C C . ALA A 1 179 ? 42.250 -14.716 -38.811 1.00 87.38 179 ALA A C 1
ATOM 1462 O O . ALA A 1 179 ? 43.471 -14.694 -38.656 1.00 87.38 179 ALA A O 1
ATOM 1463 N N . GLY A 1 180 ? 41.486 -15.624 -38.194 1.00 87.38 180 GLY A N 1
ATOM 1464 C CA . GLY A 1 180 ? 41.989 -16.744 -37.394 1.00 87.38 180 GLY A CA 1
ATOM 1465 C C . GLY A 1 180 ? 42.144 -16.473 -35.894 1.00 87.38 180 GLY A C 1
ATOM 1466 O O . GLY A 1 180 ? 42.658 -17.338 -35.177 1.00 87.38 180 GLY A O 1
ATOM 1467 N N . HIS A 1 181 ? 41.704 -15.316 -35.384 1.00 89.31 181 HIS A N 1
ATOM 1468 C CA . HIS A 1 181 ? 41.773 -15.033 -33.948 1.00 89.31 181 HIS A CA 1
ATOM 1469 C C . HIS A 1 181 ? 40.836 -15.936 -33.145 1.00 89.31 181 HIS A C 1
ATOM 1471 O O . HIS A 1 181 ? 39.657 -16.111 -33.459 1.00 89.31 181 HIS A O 1
ATOM 1477 N N . GLN A 1 182 ? 41.338 -16.451 -32.026 1.00 86.94 182 GLN A N 1
ATOM 1478 C CA . GLN A 1 182 ? 40.544 -17.255 -31.107 1.00 86.94 182 GLN A CA 1
ATOM 1479 C C . GLN A 1 182 ? 39.573 -16.370 -30.311 1.00 86.94 182 GLN A C 1
ATOM 1481 O O . GLN A 1 182 ? 39.880 -15.234 -29.948 1.00 86.94 182 GLN A O 1
ATOM 1486 N N . ASN A 1 183 ? 38.412 -16.913 -29.928 1.00 85.00 183 ASN A N 1
ATOM 1487 C CA . ASN A 1 183 ? 37.346 -16.155 -29.249 1.00 85.00 183 ASN A CA 1
ATOM 1488 C C . ASN A 1 183 ? 37.818 -15.347 -28.026 1.00 85.00 183 ASN A C 1
ATOM 1490 O O . ASN A 1 183 ? 37.317 -14.252 -27.773 1.00 85.00 183 ASN A O 1
ATOM 1494 N N . HIS A 1 184 ? 38.772 -15.870 -27.251 1.00 87.75 184 HIS A N 1
ATOM 1495 C CA . HIS A 1 184 ? 39.302 -15.188 -26.069 1.00 87.75 184 HIS A CA 1
ATOM 1496 C C . HIS A 1 184 ? 40.202 -13.989 -26.420 1.00 87.75 184 HIS A C 1
ATOM 1498 O O . HIS A 1 184 ? 40.247 -13.024 -25.657 1.00 87.75 184 HIS A O 1
ATOM 1504 N N . GLU A 1 185 ? 40.871 -14.016 -27.573 1.00 86.62 185 GLU A N 1
ATOM 1505 C CA . GLU A 1 185 ? 41.672 -12.908 -28.104 1.00 86.62 185 GLU A CA 1
ATOM 1506 C C . GLU A 1 185 ? 40.755 -11.791 -28.599 1.00 86.62 185 GLU A C 1
ATOM 1508 O O . GLU A 1 185 ? 40.924 -10.641 -28.201 1.00 86.62 185 GLU A O 1
ATOM 1513 N N . ILE A 1 186 ? 39.697 -12.145 -29.337 1.00 89.69 186 ILE A N 1
ATOM 1514 C CA . ILE A 1 186 ? 38.658 -11.203 -29.787 1.00 89.69 186 ILE A CA 1
ATOM 1515 C C . ILE A 1 186 ? 38.022 -10.485 -28.586 1.00 89.69 186 ILE A C 1
ATOM 1517 O O . ILE A 1 186 ? 37.814 -9.272 -28.617 1.00 89.69 186 ILE A O 1
ATOM 1521 N N . CYS A 1 187 ? 37.767 -11.203 -27.486 1.00 90.25 187 CYS A N 1
ATOM 1522 C CA . CYS A 1 187 ? 37.255 -10.600 -26.250 1.00 90.25 187 CYS A CA 1
ATOM 1523 C C . CYS A 1 187 ? 38.211 -9.558 -25.657 1.00 90.25 187 CYS A C 1
ATOM 1525 O O . CYS A 1 187 ? 37.751 -8.512 -25.199 1.00 90.25 187 CYS A O 1
ATOM 1527 N N . ARG A 1 188 ? 39.522 -9.841 -25.649 1.00 89.94 188 ARG A N 1
ATOM 1528 C CA . ARG A 1 188 ? 40.551 -8.923 -25.134 1.00 89.94 188 ARG A CA 1
ATOM 1529 C C . ARG A 1 188 ? 40.696 -7.691 -26.025 1.00 89.94 188 ARG A C 1
ATOM 1531 O O . ARG A 1 188 ? 40.740 -6.588 -25.497 1.00 89.94 188 ARG A O 1
ATOM 1538 N N . ILE A 1 189 ? 40.710 -7.881 -27.345 1.00 88.88 189 ILE A N 1
ATOM 1539 C CA . ILE A 1 189 ? 40.849 -6.810 -28.344 1.00 88.88 189 ILE A CA 1
ATOM 1540 C C . ILE A 1 189 ? 39.646 -5.864 -28.301 1.00 88.88 189 ILE A C 1
ATOM 1542 O O . ILE A 1 189 ? 39.806 -4.648 -28.303 1.00 88.88 189 ILE A O 1
ATOM 1546 N N . MET A 1 190 ? 38.436 -6.420 -28.236 1.00 87.50 190 MET A N 1
ATOM 1547 C CA . MET A 1 190 ? 37.205 -5.634 -28.338 1.00 87.50 190 MET A CA 1
ATOM 1548 C C . MET A 1 190 ? 36.655 -5.169 -26.981 1.00 87.50 190 MET A C 1
ATOM 1550 O O . MET A 1 190 ? 35.733 -4.356 -26.945 1.00 87.50 190 MET A O 1
ATOM 1554 N N . GLY A 1 191 ? 37.154 -5.705 -25.861 1.00 86.31 191 GLY A N 1
ATOM 1555 C CA . GLY A 1 191 ? 36.602 -5.440 -24.525 1.00 86.31 191 GLY A CA 1
ATOM 1556 C C . GLY A 1 191 ? 35.181 -5.993 -24.329 1.00 86.31 191 GLY A C 1
ATOM 1557 O O . GLY A 1 191 ? 34.398 -5.458 -23.544 1.00 86.31 191 GLY A O 1
ATOM 1558 N N . ILE A 1 192 ? 34.819 -7.053 -25.059 1.00 84.44 192 ILE A N 1
ATOM 1559 C CA . ILE A 1 192 ? 33.463 -7.622 -25.100 1.00 84.44 192 ILE A CA 1
ATOM 1560 C C . ILE A 1 192 ? 33.426 -8.959 -24.355 1.00 84.44 192 ILE A C 1
ATOM 1562 O O . ILE A 1 192 ? 34.355 -9.761 -24.407 1.00 84.44 192 ILE A O 1
ATOM 1566 N N . LYS A 1 193 ? 32.313 -9.240 -23.667 1.00 85.12 193 LYS A N 1
ATOM 1567 C CA . LYS A 1 193 ? 32.099 -10.519 -22.971 1.00 85.12 193 LYS A CA 1
ATOM 1568 C C . LYS A 1 193 ? 32.048 -11.692 -23.959 1.00 85.12 193 LYS A C 1
ATOM 1570 O O . LYS A 1 193 ? 31.288 -11.648 -24.925 1.00 85.12 193 LYS A O 1
ATOM 1575 N N . ALA A 1 194 ? 32.715 -12.797 -23.618 1.00 82.25 194 ALA A N 1
ATOM 1576 C CA . ALA A 1 194 ? 32.798 -14.016 -24.437 1.00 82.25 194 ALA A CA 1
ATOM 1577 C C . ALA A 1 194 ? 31.454 -14.556 -24.941 1.00 82.25 194 ALA A C 1
ATOM 1579 O O . ALA A 1 194 ? 31.348 -14.993 -26.084 1.00 82.25 194 ALA A O 1
ATOM 1580 N N . ARG A 1 195 ? 30.396 -14.461 -24.126 1.00 81.06 195 ARG A N 1
ATOM 1581 C CA . ARG A 1 195 ? 29.037 -14.853 -24.526 1.00 81.06 195 ARG A CA 1
ATOM 1582 C C . ARG A 1 195 ? 28.554 -14.101 -25.774 1.00 81.06 195 ARG A C 1
ATOM 1584 O O . ARG A 1 195 ? 27.912 -14.697 -26.624 1.00 81.06 195 ARG A O 1
ATOM 1591 N N . ARG A 1 196 ? 28.856 -12.803 -25.885 1.00 80.44 196 ARG A N 1
ATOM 1592 C CA . ARG A 1 196 ? 28.375 -11.948 -26.983 1.00 80.44 196 ARG A CA 1
ATOM 1593 C C . ARG A 1 196 ? 29.133 -12.225 -28.276 1.00 80.44 196 ARG A C 1
ATOM 1595 O O . ARG A 1 196 ? 28.491 -12.317 -29.312 1.00 80.44 196 ARG A O 1
ATOM 1602 N N . VAL A 1 197 ? 30.451 -12.422 -28.189 1.00 83.69 197 VAL A N 1
ATOM 1603 C CA . VAL A 1 197 ? 31.281 -12.861 -29.324 1.00 83.69 197 VAL A CA 1
ATOM 1604 C C . VAL A 1 197 ? 30.754 -14.195 -29.861 1.00 83.69 197 VAL A C 1
ATOM 1606 O O . VAL A 1 197 ? 30.442 -14.299 -31.039 1.00 83.69 197 VAL A O 1
ATOM 1609 N N . ALA A 1 198 ? 30.521 -15.174 -28.981 1.00 83.62 198 ALA A N 1
ATOM 1610 C CA . ALA A 1 198 ? 29.974 -16.468 -29.381 1.00 83.62 198 ALA A CA 1
ATOM 1611 C C . ALA A 1 198 ? 28.564 -16.371 -29.996 1.00 83.62 198 ALA A C 1
ATOM 1613 O O . ALA A 1 198 ? 28.287 -17.050 -30.977 1.00 83.62 198 ALA A O 1
ATOM 1614 N N . ASP A 1 199 ? 27.665 -15.546 -29.447 1.00 81.94 199 ASP A N 1
ATOM 1615 C CA . ASP A 1 199 ? 26.315 -15.371 -30.004 1.00 81.94 1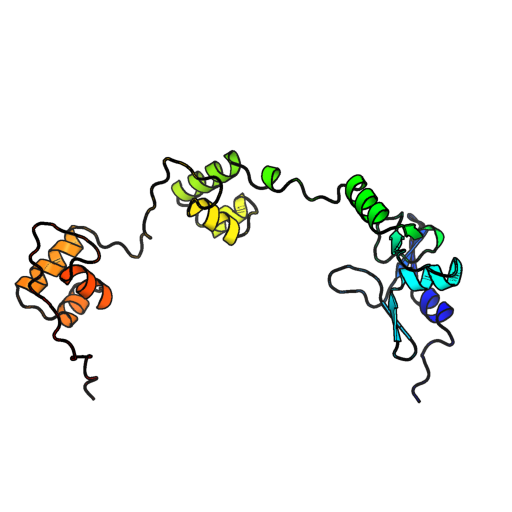99 ASP A CA 1
ATOM 1616 C C . ASP A 1 199 ? 26.332 -14.717 -31.403 1.00 81.94 199 ASP A C 1
ATOM 1618 O O . ASP A 1 199 ? 25.454 -15.021 -32.210 1.00 81.94 199 ASP A O 1
ATOM 1622 N N . ILE A 1 200 ? 27.301 -13.831 -31.678 1.00 83.69 200 ILE A N 1
ATOM 1623 C CA . ILE A 1 200 ? 27.496 -13.176 -32.986 1.00 83.69 200 ILE A CA 1
ATOM 1624 C C . ILE A 1 200 ? 28.034 -14.159 -34.018 1.00 83.69 200 ILE A C 1
ATOM 1626 O O . ILE A 1 200 ? 27.480 -14.254 -35.109 1.00 83.69 200 ILE A O 1
ATOM 1630 N N . LEU A 1 201 ? 29.074 -14.917 -33.661 1.00 83.12 201 LEU A N 1
ATOM 1631 C CA . LEU A 1 201 ? 29.672 -15.916 -34.553 1.00 83.12 201 LEU A CA 1
ATOM 1632 C C . LEU A 1 201 ? 28.695 -17.063 -34.858 1.00 83.12 201 LEU A C 1
ATOM 1634 O O . LEU A 1 201 ? 28.733 -17.638 -35.935 1.00 83.12 201 LEU A O 1
ATOM 1638 N N . LYS A 1 202 ? 27.753 -17.346 -33.947 1.00 80.56 202 LYS A N 1
ATOM 1639 C CA . LYS A 1 202 ? 26.630 -18.275 -34.174 1.00 80.56 202 LYS A CA 1
ATOM 1640 C C . LYS A 1 202 ? 25.432 -17.647 -34.897 1.00 80.56 202 LYS A C 1
ATOM 1642 O O . LYS A 1 202 ? 24.398 -18.300 -35.024 1.00 80.56 202 LYS A O 1
ATOM 1647 N N . ASN A 1 203 ? 25.517 -16.374 -35.286 1.00 77.00 203 ASN A N 1
ATOM 1648 C CA . ASN A 1 203 ? 24.447 -15.623 -35.947 1.00 77.00 203 ASN A CA 1
ATOM 1649 C C . ASN A 1 203 ? 23.105 -15.607 -35.163 1.00 77.00 203 ASN A C 1
ATOM 1651 O O . ASN A 1 203 ? 22.022 -15.500 -35.740 1.00 77.00 203 ASN A O 1
ATOM 1655 N N . ILE A 1 204 ? 23.147 -15.743 -33.828 1.00 70.19 204 ILE A N 1
ATOM 1656 C CA . ILE A 1 204 ? 21.953 -15.832 -32.960 1.00 70.19 204 ILE A CA 1
ATOM 1657 C C . ILE A 1 204 ? 21.392 -14.437 -32.687 1.00 70.19 204 ILE A C 1
ATOM 1659 O O . ILE A 1 204 ? 20.203 -14.168 -32.854 1.00 70.19 204 ILE A O 1
ATOM 1663 N N . ASN A 1 205 ? 22.268 -13.553 -32.217 1.00 61.38 205 ASN A N 1
ATOM 1664 C CA . ASN A 1 205 ? 21.992 -12.143 -32.004 1.00 61.38 205 ASN A CA 1
ATOM 1665 C C . ASN A 1 205 ? 22.795 -11.407 -33.086 1.00 61.38 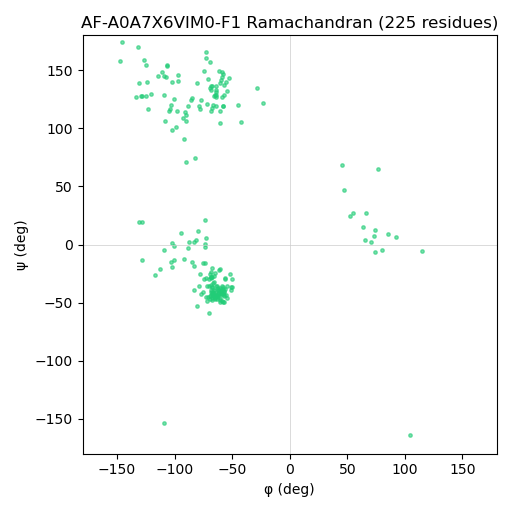205 ASN A C 1
ATOM 1667 O O . ASN A 1 205 ? 23.987 -11.670 -33.167 1.00 61.38 205 ASN A O 1
ATOM 1671 N N . TYR A 1 206 ? 22.174 -10.508 -33.863 1.00 70.12 206 TYR A N 1
ATOM 1672 C CA . TYR A 1 206 ? 22.753 -9.836 -35.053 1.00 70.12 206 TYR A CA 1
ATOM 1673 C C . TYR A 1 206 ? 22.802 -10.720 -36.311 1.00 70.12 206 TYR A C 1
ATOM 1675 O O . TYR A 1 206 ? 23.874 -11.062 -36.800 1.00 70.12 206 TYR A O 1
ATOM 1683 N N . LYS A 1 207 ? 21.614 -11.093 -36.811 1.00 67.56 207 LYS A N 1
ATOM 1684 C CA . LYS A 1 207 ? 21.465 -11.908 -38.021 1.00 67.56 207 LYS A CA 1
ATOM 1685 C C . LYS A 1 207 ? 21.967 -11.169 -39.253 1.00 67.56 207 LYS A C 1
ATOM 1687 O O . LYS A 1 207 ? 21.518 -10.058 -39.513 1.00 67.56 207 LYS A O 1
ATOM 1692 N N . ASP A 1 208 ? 22.822 -11.834 -40.005 1.00 66.44 208 ASP A N 1
ATOM 1693 C CA . ASP A 1 208 ? 23.288 -11.410 -41.319 1.00 66.44 208 ASP A CA 1
ATOM 1694 C C . ASP A 1 208 ? 23.098 -12.576 -42.292 1.00 66.44 208 ASP A C 1
ATOM 1696 O O . ASP A 1 208 ? 23.460 -13.707 -41.951 1.00 66.44 208 ASP A O 1
ATOM 1700 N N . SER A 1 209 ? 22.441 -12.321 -43.425 1.00 61.62 209 SER A N 1
ATOM 1701 C CA . SER A 1 209 ? 22.131 -13.337 -44.439 1.00 61.62 209 SER A CA 1
ATOM 1702 C C . SER A 1 209 ? 23.372 -13.827 -45.170 1.00 61.62 209 SER A C 1
ATOM 1704 O O . SER A 1 209 ? 23.375 -14.960 -45.643 1.00 61.62 209 SER A O 1
ATOM 1706 N N . ASP A 1 210 ? 24.410 -12.995 -45.216 1.00 60.69 210 ASP A N 1
ATOM 1707 C CA . ASP A 1 210 ? 25.595 -13.219 -46.040 1.00 60.69 210 ASP A CA 1
ATOM 1708 C C . ASP A 1 210 ? 26.761 -13.774 -45.203 1.00 60.69 210 ASP A C 1
ATOM 1710 O O . ASP A 1 210 ? 27.839 -14.058 -45.721 1.00 60.69 210 ASP A O 1
ATOM 1714 N N . TYR A 1 211 ? 26.545 -13.948 -43.892 1.00 61.59 211 TYR A N 1
ATOM 1715 C CA . TYR A 1 211 ? 27.539 -14.487 -42.972 1.00 61.59 211 TYR A CA 1
ATOM 1716 C C . TYR A 1 211 ? 27.407 -16.006 -42.824 1.00 61.59 211 TYR A C 1
ATOM 1718 O O . TYR A 1 211 ? 26.475 -16.503 -42.181 1.00 61.59 211 TYR A O 1
ATOM 1726 N N . ASP A 1 212 ? 28.373 -16.731 -43.391 1.00 60.38 212 ASP A N 1
ATOM 1727 C CA . ASP A 1 212 ? 28.456 -18.187 -43.299 1.00 60.38 212 ASP A CA 1
ATOM 1728 C C . ASP A 1 212 ? 28.873 -18.630 -41.886 1.00 60.38 212 ASP A C 1
ATOM 1730 O O . ASP A 1 212 ? 29.930 -18.261 -41.366 1.00 60.38 212 ASP A O 1
ATOM 1734 N N . VAL A 1 213 ? 28.021 -19.429 -41.240 1.00 58.62 213 VAL A N 1
ATOM 1735 C CA . VAL A 1 213 ? 28.242 -19.924 -39.875 1.00 58.62 213 VAL A CA 1
ATOM 1736 C C . VAL A 1 213 ? 29.163 -21.138 -39.945 1.00 58.62 213 VAL A C 1
ATOM 1738 O O . VAL A 1 213 ? 28.746 -22.280 -39.770 1.00 58.62 213 VAL A O 1
ATOM 1741 N N . THR A 1 214 ? 30.445 -20.888 -40.185 1.00 55.91 214 THR A N 1
ATOM 1742 C CA . THR A 1 214 ? 31.475 -21.937 -40.266 1.00 55.91 214 THR A CA 1
ATOM 1743 C C . THR A 1 214 ? 31.837 -22.520 -38.896 1.00 55.91 214 THR A C 1
ATOM 1745 O O . THR A 1 214 ? 32.424 -23.599 -38.804 1.00 55.91 214 THR A O 1
ATOM 1748 N N . TRP A 1 215 ? 31.459 -21.841 -37.806 1.00 53.78 215 TRP A N 1
ATOM 1749 C CA . TRP A 1 215 ? 31.796 -22.248 -36.445 1.00 53.78 215 TRP A CA 1
ATOM 1750 C C . TRP A 1 215 ? 30.629 -22.928 -35.715 1.00 53.78 215 TRP A C 1
ATOM 1752 O O . TRP A 1 215 ? 29.762 -22.286 -35.113 1.00 53.78 215 TRP A O 1
ATOM 1762 N N . ILE A 1 216 ? 30.657 -24.262 -35.693 1.00 54.50 216 ILE A N 1
ATOM 1763 C CA . ILE A 1 216 ? 29.841 -25.095 -34.804 1.00 54.50 216 ILE A CA 1
ATOM 1764 C C . ILE A 1 216 ? 30.771 -25.616 -33.698 1.00 54.50 216 ILE A C 1
ATOM 1766 O O . ILE A 1 216 ? 31.701 -26.363 -33.997 1.00 54.50 216 ILE A O 1
ATOM 1770 N N . PRO A 1 217 ? 30.580 -25.248 -32.416 1.00 47.25 217 PRO A N 1
ATOM 1771 C CA . PRO A 1 217 ? 31.394 -25.818 -31.351 1.00 47.25 217 PRO A CA 1
ATOM 1772 C C . PRO A 1 217 ? 31.135 -27.324 -31.253 1.00 47.25 217 PRO A C 1
ATOM 1774 O O . PRO A 1 217 ? 29.981 -27.739 -31.130 1.00 47.25 217 PRO A O 1
ATOM 1777 N N . GLU A 1 218 ? 32.200 -28.129 -31.259 1.00 47.59 218 GLU A N 1
ATOM 1778 C CA . GLU A 1 218 ? 32.096 -29.568 -31.010 1.00 47.59 218 GLU A CA 1
ATOM 1779 C C . GLU A 1 218 ? 31.373 -29.829 -29.673 1.00 47.59 218 GLU A C 1
ATOM 1781 O O . GLU A 1 218 ? 31.722 -29.217 -28.649 1.00 47.59 218 GLU A O 1
ATOM 1786 N N . PRO A 1 219 ? 30.377 -30.734 -29.638 1.00 38.53 219 PRO A N 1
ATOM 1787 C CA . PRO A 1 219 ? 29.739 -31.137 -28.393 1.00 38.53 219 PRO A CA 1
ATOM 1788 C C . PRO A 1 219 ? 30.793 -31.706 -27.431 1.00 38.53 219 PRO A C 1
ATOM 1790 O O . PRO A 1 219 ? 31.444 -32.697 -27.739 1.00 38.53 219 PRO A O 1
ATOM 1793 N N . GLY A 1 220 ? 30.970 -31.087 -26.259 1.00 45.16 220 GLY A N 1
ATOM 1794 C CA . GLY A 1 220 ? 31.786 -31.653 -25.172 1.00 45.16 220 GLY A CA 1
ATOM 1795 C C . GLY A 1 220 ? 33.060 -30.897 -24.787 1.00 45.16 220 GLY A C 1
ATOM 1796 O O . GLY A 1 220 ? 33.647 -31.221 -23.758 1.00 45.16 220 GLY A O 1
ATOM 1797 N N . LYS A 1 221 ? 33.469 -29.837 -25.495 1.00 41.69 221 LYS A N 1
ATOM 1798 C CA . LYS A 1 221 ? 34.579 -28.976 -25.034 1.00 41.69 221 LYS A CA 1
ATOM 1799 C C . LYS A 1 221 ? 34.060 -27.831 -24.160 1.00 41.69 221 LYS A C 1
ATOM 1801 O O . LYS A 1 221 ? 34.052 -26.667 -24.555 1.00 41.69 221 LYS A O 1
ATOM 1806 N N . SER A 1 222 ? 33.610 -28.147 -22.942 1.00 38.75 222 SER A N 1
ATOM 1807 C CA . SER A 1 222 ? 33.564 -27.128 -21.886 1.00 38.75 222 SER A CA 1
ATOM 1808 C C . SER A 1 222 ? 34.999 -26.702 -21.602 1.00 38.75 222 SER A C 1
ATOM 1810 O O . SER A 1 222 ? 35.836 -27.570 -21.364 1.00 38.75 222 SER A O 1
ATOM 1812 N N . ALA A 1 223 ? 35.275 -25.398 -21.649 1.00 38.81 223 ALA A N 1
ATOM 1813 C CA . ALA A 1 223 ? 36.576 -24.817 -21.342 1.00 38.81 223 ALA A CA 1
ATOM 1814 C C . ALA A 1 223 ? 37.186 -25.485 -20.100 1.00 38.81 223 ALA A C 1
ATOM 1816 O O . ALA A 1 223 ? 36.734 -25.253 -18.976 1.00 38.81 223 ALA A O 1
ATOM 1817 N N . ALA A 1 224 ? 38.187 -26.340 -20.315 1.00 36.22 224 ALA A N 1
ATOM 1818 C CA . ALA A 1 224 ? 39.016 -26.830 -19.237 1.00 36.22 224 ALA A CA 1
ATOM 1819 C C . ALA A 1 224 ? 39.623 -25.592 -18.571 1.00 36.22 224 ALA A C 1
ATOM 1821 O O . ALA A 1 224 ? 40.297 -24.793 -19.221 1.00 36.22 224 ALA A O 1
ATOM 1822 N N . ARG A 1 225 ? 39.326 -25.395 -17.284 1.00 40.97 225 ARG A N 1
ATOM 1823 C CA . ARG A 1 225 ? 40.102 -24.486 -16.445 1.00 40.97 225 ARG A CA 1
ATOM 1824 C C . ARG A 1 225 ? 41.525 -25.032 -16.429 1.00 40.97 225 ARG A C 1
ATOM 1826 O O . ARG A 1 225 ? 41.780 -26.041 -15.776 1.00 40.97 225 ARG A O 1
ATOM 1833 N N . SER A 1 226 ? 42.422 -24.389 -17.164 1.00 35.75 226 SER A N 1
ATOM 1834 C CA . SER A 1 226 ? 43.857 -24.552 -16.964 1.00 35.75 226 SER A CA 1
ATOM 1835 C C . SER A 1 226 ? 44.170 -24.188 -15.509 1.00 35.75 226 SER A C 1
ATOM 1837 O O . SER A 1 226 ? 43.687 -23.160 -15.026 1.00 35.75 226 SER A O 1
ATOM 1839 N N . LYS A 1 227 ? 44.881 -25.082 -14.816 1.00 36.88 227 LYS A N 1
ATOM 1840 C CA . LYS A 1 227 ? 45.448 -24.840 -13.484 1.00 36.88 227 LYS A CA 1
ATOM 1841 C C . LYS A 1 227 ? 46.487 -23.727 -13.530 1.00 36.88 227 LYS A C 1
ATOM 1843 O O . LYS A 1 227 ? 47.151 -23.611 -14.583 1.00 36.88 227 LYS A O 1
#

Mean predicted aligned error: 18.7 Å

Radius of gyration: 33.32 Å; Cα contacts (8 Å, |Δi|>4): 235; chains: 1; bounding box: 70×50×85 Å